Protein AF-0000000085746250 (afdb_homodimer)

pLDDT: mean 86.09, std 18.25, range [28.91, 98.56]

Secondary structure (DSSP, 8-state):
-----HHHHHHHHH-EE--SEEEEEHHHHHHHHHT----TT--EEEEE-GGG-BTTB-EEEEEETTT--EEEEESS-EETTTTEEHHHHHHHHHHHHHT--HHHHHHHHHHTT-SPPP-----------/-----HHHHHHHHH-EE--SEEEEEHHHHHHHHHT----TT--EEEEE-GGG-BTTB-EEEEEETTT--EEEEESS-EETTTTEEHHHHHHHHHHHHHT--HHHHHHHHHHTT-PPPP-----------

Foldseek 3Di:
DPPDPPVLVVVVVQWAADDFDAQADVVQVVVQVVPDDEDDVWDWGKTWNPVPDAFRKTKIWIAIPPPRDIGITIRFDQDPPPSDTPVLVVVLVVCVVVVHFQVVQQVVCVVRRGDHHHHHDPPCPDDDD/DPPDPPVLVVVVVQWAADDFDAQADVVQVVVQVVPDDEDDVWDWGKTWNPVPDAFRKTKIWIAIPPPRDIGITIRFDQDPPPSDTPVLVVVLVVCVVVVHFQVVQQVVCVVRRGDHHHHHDPPCPDDDD

Radius of gyration: 20.23 Å; Cα contacts (8 Å, |Δi|>4): 474; chains: 2; bounding box: 43×72×44 Å

Organism: Holothuria leucospilota (NCBI:txid206669)

Sequence (258 aa):
MSSAPIKKRKLYDRLEEVSGYRIMDMKKFSAALLEIHVCKDGYLQIMEDTDAQKGLCCKFYLVCSKCLTGVPFRSSSLVAHDRSYDVNHRMTTAAAKIGIGRQSLTDLCYMMNMPGAPPVTESNCSTQPMSSAPIKKRKLYDRLEEVSGYRIMDMKKFSAALLEIHVCKDGYLQIMEDTDAQKGLCCKFYLVCSKCLTGVPFRSSSLVAHDRSYDVNHRMTTAAAKIGIGRQSLTDLCYMMNMPGAPPVTESNCSTQP

Solvent-accessible surface area (backbone atoms only — not comparable to full-atom values): 14064 Å² total; per-residue (Å²): 128,85,68,69,54,69,68,55,51,57,52,58,69,58,42,36,82,55,64,43,29,45,57,32,29,35,50,50,50,42,57,46,40,57,65,60,59,66,54,91,97,36,38,40,40,59,32,26,35,70,88,64,47,53,41,50,32,40,33,37,30,42,25,11,70,68,81,62,51,62,40,73,45,44,28,42,53,72,36,84,88,69,81,38,39,43,60,36,52,31,48,41,53,31,30,59,73,66,69,50,52,49,67,46,41,37,48,38,23,53,56,50,43,30,65,52,50,44,89,47,82,72,75,76,81,69,81,76,130,129,84,66,68,54,70,68,56,53,57,52,59,68,57,43,35,81,55,65,46,30,44,57,31,28,35,51,50,51,41,55,44,42,58,63,59,58,64,54,91,96,37,38,41,41,60,30,26,36,71,87,64,47,54,41,51,32,40,32,36,30,42,25,11,71,68,80,60,51,62,39,72,46,45,29,40,54,73,36,85,88,69,80,40,40,44,59,37,51,31,49,43,52,30,30,58,73,64,69,49,53,50,67,47,41,37,49,39,23,53,58,50,44,30,64,53,49,42,89,47,82,73,74,76,81,67,80,76,128

InterPro domains:
  IPR049012 Mutator-like transposase domain [PF20700] (20-124)

Structure (mmCIF, N/CA/C/O backbone):
data_AF-0000000085746250-model_v1
#
loop_
_entity.id
_entity.type
_entity.pdbx_description
1 polymer 'Mutator-like transposase domain-containing protein'
#
loop_
_atom_site.group_PDB
_atom_site.id
_atom_site.type_symbol
_atom_site.label_atom_id
_atom_site.label_alt_id
_atom_site.label_comp_id
_atom_site.label_asym_id
_atom_site.label_entity_id
_atom_site.label_seq_id
_atom_site.pdbx_PDB_ins_code
_atom_site.Cartn_x
_atom_site.Cartn_y
_atom_site.Cartn_z
_atom_site.occupancy
_atom_site.B_iso_or_equiv
_atom_site.auth_seq_id
_atom_site.auth_comp_id
_atom_site.auth_asym_id
_atom_site.auth_atom_id
_atom_site.pdbx_PDB_model_num
ATOM 1 N N . MET A 1 1 ? -14.477 21.859 24.891 1 34.44 1 MET A N 1
ATOM 2 C CA . MET A 1 1 ? -14.398 20.406 24.75 1 34.44 1 MET A CA 1
ATOM 3 C C . MET A 1 1 ? -15.242 19.922 23.578 1 34.44 1 MET A C 1
ATOM 5 O O . MET A 1 1 ? -16.453 19.734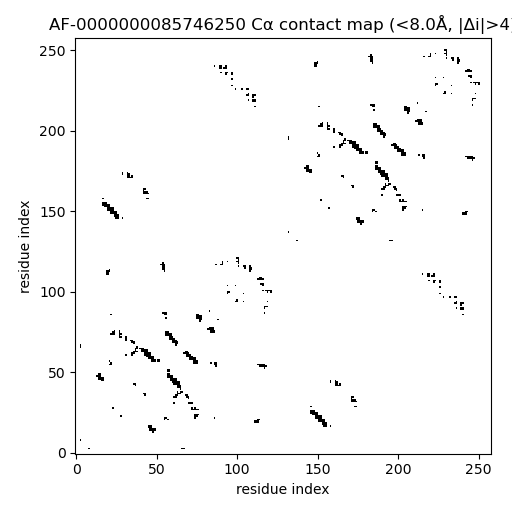 23.719 1 34.44 1 MET A O 1
ATOM 9 N N . SER A 1 2 ? -15.023 20.391 22.406 1 41.03 2 SER A N 1
ATOM 10 C CA . SER A 1 2 ? -15.859 20 21.281 1 41.03 2 SER A CA 1
ATOM 11 C C . SER A 1 2 ? -15.953 18.484 21.156 1 41.03 2 SER A C 1
ATOM 13 O O . SER A 1 2 ? -14.961 17.812 20.875 1 41.03 2 SER A O 1
ATOM 15 N N . SER A 1 3 ? -16.797 17.891 21.828 1 45.94 3 SER A N 1
ATOM 16 C CA . SER A 1 3 ? -17.156 16.469 21.812 1 45.94 3 SER A CA 1
ATOM 17 C C . SER A 1 3 ? -17.312 15.945 20.391 1 45.94 3 SER A C 1
ATOM 19 O O . SER A 1 3 ? -17.984 16.578 19.562 1 45.94 3 SER A O 1
ATOM 21 N N . ALA A 1 4 ? -16.281 15.312 19.859 1 53.88 4 ALA A N 1
ATOM 22 C CA . ALA A 1 4 ? -16.531 14.656 18.578 1 53.88 4 ALA A CA 1
ATOM 23 C C . ALA A 1 4 ? -17.938 14.07 18.516 1 53.88 4 ALA A C 1
ATOM 25 O O . ALA A 1 4 ? -18.453 13.602 19.531 1 53.88 4 ALA A O 1
ATOM 26 N N . PRO A 1 5 ? -18.75 14.539 17.562 1 56.53 5 PRO A N 1
ATOM 27 C CA . PRO A 1 5 ? -20.094 14 17.453 1 56.53 5 PRO A CA 1
ATOM 28 C C . PRO A 1 5 ? -20.141 12.492 17.703 1 56.53 5 PRO A C 1
ATOM 30 O O . PRO A 1 5 ? -19.172 11.781 17.422 1 56.53 5 PRO A O 1
ATOM 33 N N . ILE A 1 6 ? -21.062 12.07 18.516 1 51.94 6 ILE A N 1
ATOM 34 C CA . ILE A 1 6 ? -21.359 10.695 18.922 1 51.94 6 ILE A CA 1
ATOM 35 C C . ILE A 1 6 ? -21.094 9.742 17.75 1 51.94 6 ILE A C 1
ATOM 37 O O . ILE A 1 6 ? -20.516 8.664 17.953 1 51.94 6 ILE A O 1
ATOM 41 N N . LYS A 1 7 ? -21.453 10.242 16.641 1 56.53 7 LYS A N 1
ATOM 42 C CA . LYS A 1 7 ? -21.266 9.398 15.461 1 56.53 7 LYS A CA 1
ATOM 43 C C . LYS A 1 7 ? -19.781 9.188 15.156 1 56.53 7 LYS A C 1
ATOM 45 O O . LYS A 1 7 ? -19.375 8.094 14.766 1 56.53 7 LYS A O 1
ATOM 50 N N . LYS A 1 8 ? -19.016 10.141 15.305 1 61.66 8 LYS A N 1
ATOM 51 C CA . LYS A 1 8 ? -17.578 10.047 15.078 1 61.66 8 LYS A CA 1
ATOM 52 C C . LYS A 1 8 ? -16.922 9.102 16.094 1 61.66 8 LYS A C 1
ATOM 54 O O . LYS A 1 8 ? -16.047 8.32 15.734 1 61.66 8 LYS A O 1
ATOM 59 N N . ARG A 1 9 ? -17.438 9.117 17.281 1 61.59 9 ARG A N 1
ATOM 60 C CA . ARG A 1 9 ? -16.875 8.25 18.297 1 61.59 9 ARG A CA 1
ATOM 61 C C . ARG A 1 9 ? -17.141 6.785 17.984 1 61.59 9 ARG A C 1
ATOM 63 O O . ARG A 1 9 ? -16.266 5.938 18.141 1 61.59 9 ARG A O 1
ATOM 70 N N . LYS A 1 10 ? -18.328 6.57 17.516 1 71.94 10 LYS A N 1
ATOM 71 C CA . LYS A 1 10 ? -18.688 5.188 17.203 1 71.94 10 LYS A CA 1
ATOM 72 C C . LYS A 1 10 ? -17.828 4.637 16.062 1 71.94 10 LYS A C 1
ATOM 74 O O . LYS A 1 10 ? -17.406 3.479 16.109 1 71.94 10 LYS A O 1
ATOM 79 N N . LEU A 1 11 ? -17.5 5.484 15.086 1 75.12 11 LEU A N 1
ATOM 80 C CA . LEU A 1 11 ? -16.688 5.055 13.953 1 75.12 11 LEU A CA 1
ATOM 81 C C . LEU A 1 11 ? -15.266 4.742 14.398 1 75.12 11 LEU A C 1
ATOM 83 O O . LEU A 1 11 ? -14.719 3.693 14.047 1 75.12 11 LEU A O 1
ATOM 87 N N . TYR A 1 12 ? -14.805 5.594 15.242 1 80.44 12 TYR A N 1
ATOM 88 C CA . TYR A 1 12 ? -13.406 5.441 15.625 1 80.44 12 TYR A CA 1
ATOM 89 C C . TYR A 1 12 ? -13.219 4.246 16.547 1 80.44 12 TYR A C 1
ATOM 91 O O . TYR A 1 12 ? -12.125 3.684 16.641 1 80.44 12 TYR A O 1
ATOM 99 N N . ASP A 1 13 ? -14.383 3.855 17.109 1 83.75 13 ASP A N 1
ATOM 100 C CA . ASP A 1 13 ? -14.336 2.678 17.969 1 83.75 13 ASP A CA 1
ATOM 101 C C . ASP A 1 13 ? -14.156 1.402 17.141 1 83.75 13 ASP A C 1
ATOM 103 O O . ASP A 1 13 ? -13.68 0.39 17.656 1 83.75 13 ASP A O 1
ATOM 107 N N . ARG A 1 14 ? -14.477 1.552 15.922 1 88.31 14 ARG A N 1
ATOM 108 C CA . ARG A 1 14 ? -14.422 0.348 15.102 1 88.31 14 ARG A CA 1
ATOM 109 C C . ARG A 1 14 ? -13.133 0.301 14.289 1 88.31 14 ARG A C 1
ATOM 111 O O . ARG A 1 14 ? -12.82 -0.716 13.672 1 88.31 14 ARG A O 1
ATOM 118 N N . LEU A 1 15 ? -12.43 1.322 14.391 1 93.69 15 LEU A N 1
ATOM 119 C CA . LEU A 1 15 ? -11.195 1.384 13.617 1 93.69 15 LEU A CA 1
ATOM 120 C C . LEU A 1 15 ? -10.07 0.652 14.336 1 93.69 15 LEU A C 1
ATOM 122 O O . LEU A 1 15 ? -9.969 0.703 15.562 1 93.69 15 LEU A O 1
ATOM 126 N N . GLU A 1 16 ? -9.289 -0.034 13.547 1 94.44 16 GLU A N 1
ATOM 127 C CA . GLU A 1 16 ? -8.18 -0.811 14.094 1 94.44 16 GLU A CA 1
ATOM 128 C C . GLU A 1 16 ? -6.84 -0.286 13.586 1 94.44 16 GLU A C 1
ATOM 130 O O . GLU A 1 16 ? -6.762 0.27 12.484 1 94.44 16 GLU A O 1
ATOM 135 N N . GLU A 1 17 ? -5.852 -0.535 14.422 1 95.19 17 GLU A N 1
ATOM 136 C CA . GLU A 1 17 ? -4.488 -0.262 13.961 1 95.19 17 GLU A CA 1
ATOM 137 C C . GLU A 1 17 ? -4.113 -1.149 12.781 1 95.19 17 GLU A C 1
ATOM 139 O O . GLU A 1 17 ? -4.488 -2.322 12.734 1 95.19 17 GLU A O 1
ATOM 144 N N . VAL A 1 18 ? -3.307 -0.591 11.969 1 96.88 18 VAL A N 1
ATOM 145 C CA . VAL A 1 18 ? -2.973 -1.312 10.742 1 96.88 18 VAL A CA 1
ATOM 146 C C . VAL A 1 18 ? -1.735 -2.176 10.977 1 96.88 18 VAL A C 1
ATOM 148 O O . VAL A 1 18 ? -0.839 -1.8 11.734 1 96.88 18 VAL A O 1
ATOM 151 N N . SER A 1 19 ? -1.688 -3.307 10.375 1 96.38 19 SER A N 1
ATOM 152 C CA . SER A 1 19 ? -0.551 -4.219 10.336 1 96.38 19 SER A CA 1
ATOM 153 C C . SER A 1 19 ? -0.613 -5.121 9.102 1 96.38 19 SER A C 1
ATOM 155 O O . SER A 1 19 ? -1.663 -5.242 8.469 1 96.38 19 SER A O 1
ATOM 157 N N . GLY A 1 20 ? 0.555 -5.688 8.758 1 97.62 20 GLY A N 1
ATOM 158 C CA . GLY A 1 20 ? 0.602 -6.543 7.582 1 97.62 20 GLY A CA 1
ATOM 159 C C . GLY A 1 20 ? 0.703 -5.77 6.281 1 97.62 20 GLY A C 1
ATOM 160 O O . GLY A 1 20 ? 0.932 -4.559 6.293 1 97.62 20 GLY A O 1
ATOM 161 N N . TYR A 1 21 ? 0.636 -6.512 5.211 1 98.5 21 TYR A N 1
ATOM 162 C CA . TYR A 1 21 ? 0.752 -5.898 3.893 1 98.5 21 TYR A CA 1
ATOM 163 C C . TYR A 1 21 ? -0.623 -5.641 3.287 1 98.5 21 TYR A C 1
ATOM 165 O O . TYR A 1 21 ? -1.594 -6.324 3.625 1 98.5 21 TYR A O 1
ATOM 173 N N . ARG A 1 22 ? -0.758 -4.664 2.465 1 98.19 22 ARG A N 1
ATOM 174 C CA . ARG A 1 22 ? -1.921 -4.352 1.642 1 98.19 22 ARG A CA 1
ATOM 175 C C . ARG A 1 22 ? -1.508 -4.031 0.208 1 98.19 22 ARG A C 1
ATOM 177 O O . ARG A 1 22 ? -0.383 -3.588 -0.035 1 98.19 22 ARG A O 1
ATOM 184 N N . ILE A 1 23 ? -2.342 -4.297 -0.688 1 98.25 23 ILE A N 1
ATOM 185 C CA . ILE A 1 23 ? -2.201 -3.797 -2.051 1 98.25 23 ILE A CA 1
ATOM 186 C C . ILE A 1 23 ? -2.91 -2.451 -2.182 1 98.25 23 ILE A C 1
ATOM 188 O O . ILE A 1 23 ? -4.113 -2.35 -1.939 1 98.25 23 ILE A O 1
ATOM 192 N N . MET A 1 24 ? -2.186 -1.491 -2.576 1 98.31 24 MET A N 1
ATOM 193 C CA . MET A 1 24 ? -2.66 -0.112 -2.51 1 98.31 24 MET A CA 1
ATOM 194 C C . MET A 1 24 ? -2.604 0.551 -3.881 1 98.31 24 MET A C 1
ATOM 196 O O . MET A 1 24 ? -1.562 0.536 -4.539 1 98.31 24 MET A O 1
ATOM 200 N N . ASP A 1 25 ? -3.762 1.06 -4.316 1 98.56 25 ASP A N 1
ATOM 201 C CA . ASP A 1 25 ? -3.736 1.981 -5.449 1 98.56 25 ASP A CA 1
ATOM 202 C C . ASP A 1 25 ? -3.096 3.312 -5.059 1 98.56 25 ASP A C 1
ATOM 204 O O . ASP A 1 25 ? -3.682 4.09 -4.305 1 98.56 25 ASP A O 1
ATOM 208 N N . MET A 1 26 ? -1.994 3.633 -5.664 1 98.38 26 MET A N 1
ATOM 209 C CA . MET A 1 26 ? -1.196 4.77 -5.215 1 98.38 26 MET A CA 1
ATOM 210 C C . MET A 1 26 ? -1.868 6.086 -5.586 1 98.38 26 MET A C 1
ATOM 212 O O . MET A 1 26 ? -1.686 7.098 -4.902 1 98.38 26 MET A O 1
ATOM 216 N N . LYS A 1 27 ? -2.65 6.059 -6.609 1 97.75 27 LYS A N 1
ATOM 217 C CA . LYS A 1 27 ? -3.395 7.27 -6.941 1 97.75 27 LYS A CA 1
ATOM 218 C C . LYS A 1 27 ? -4.449 7.578 -5.883 1 97.75 27 LYS A C 1
ATOM 220 O O . LYS A 1 27 ? -4.648 8.734 -5.516 1 97.75 27 LYS A O 1
ATOM 225 N N . LYS A 1 28 ? -5.121 6.582 -5.43 1 97.81 28 LYS A N 1
ATOM 226 C CA . LYS A 1 28 ? -6.109 6.762 -4.375 1 97.81 28 LYS A CA 1
ATOM 227 C C . LYS A 1 28 ? -5.453 7.25 -3.086 1 97.81 28 LYS A C 1
ATOM 229 O O . LYS A 1 28 ? -5.984 8.133 -2.408 1 97.81 28 LYS A O 1
ATOM 234 N N . PHE A 1 29 ? -4.344 6.613 -2.836 1 97.81 29 PHE A N 1
ATOM 235 C CA . PHE A 1 29 ? -3.611 6.996 -1.636 1 97.81 29 PHE A CA 1
ATOM 236 C C . PHE A 1 29 ? -3.148 8.445 -1.725 1 97.81 29 PHE A C 1
ATOM 238 O O . PHE A 1 29 ? -3.32 9.219 -0.777 1 97.81 29 PHE A O 1
ATOM 245 N N . SER A 1 30 ? -2.607 8.781 -2.818 1 98 30 SER A N 1
ATOM 246 C CA . SER A 1 30 ? -2.156 10.148 -3.059 1 98 30 SER A CA 1
ATOM 247 C C . SER A 1 30 ? -3.299 11.148 -2.898 1 98 30 SER A C 1
ATOM 249 O O . SER A 1 30 ? -3.135 12.195 -2.273 1 98 30 SER A O 1
ATOM 251 N N . ALA A 1 31 ? -4.422 10.867 -3.4 1 97.88 31 ALA A N 1
ATOM 252 C CA . ALA A 1 31 ? -5.586 11.75 -3.301 1 97.88 31 ALA A CA 1
ATOM 253 C C . ALA A 1 31 ? -6.008 11.938 -1.848 1 97.88 31 ALA A C 1
ATOM 255 O O . ALA A 1 31 ? -6.387 13.039 -1.444 1 97.88 31 ALA A O 1
ATOM 256 N N . ALA A 1 32 ? -5.949 10.906 -1.086 1 97.88 32 ALA A N 1
ATOM 257 C CA . ALA A 1 32 ? -6.309 10.992 0.327 1 97.88 32 ALA A CA 1
ATOM 258 C C . ALA A 1 32 ? -5.352 11.906 1.083 1 97.88 32 ALA A C 1
ATOM 260 O O . ALA A 1 32 ? -5.773 12.672 1.958 1 97.88 32 ALA A O 1
ATOM 261 N N . LEU A 1 33 ? -4.09 11.844 0.714 1 97.44 33 LEU A N 1
ATOM 262 C CA . LEU A 1 33 ? -3.074 12.641 1.397 1 97.44 33 LEU A CA 1
ATOM 263 C C . LEU A 1 33 ? -3.289 14.125 1.147 1 97.44 33 LEU A C 1
ATOM 265 O O . LEU A 1 33 ? -2.957 14.961 1.996 1 97.44 33 LEU A O 1
ATOM 269 N N . LEU A 1 34 ? -3.879 14.469 0.022 1 95.5 34 LEU A N 1
ATOM 270 C CA . LEU A 1 34 ? -4.129 15.867 -0.312 1 95.5 34 LEU A CA 1
ATOM 271 C C . LEU A 1 34 ? -5.176 16.469 0.62 1 95.5 34 LEU A C 1
ATOM 273 O O . LEU A 1 34 ? -5.254 17.688 0.765 1 95.5 34 LEU A O 1
ATOM 277 N N . GLU A 1 35 ? -5.93 15.656 1.232 1 95.31 35 GLU A N 1
ATOM 278 C CA . GLU A 1 35 ? -7.082 16.125 1.989 1 95.31 35 GLU A CA 1
ATOM 279 C C . GLU A 1 35 ? -6.84 16.016 3.492 1 95.31 35 GLU A C 1
ATOM 281 O O . GLU A 1 35 ? -7.719 16.344 4.293 1 95.31 35 GLU A O 1
ATOM 286 N N . ILE A 1 36 ? -5.664 15.656 3.881 1 95.06 36 ILE A N 1
ATOM 287 C CA . ILE A 1 36 ? -5.449 15.367 5.293 1 95.06 36 ILE A CA 1
ATOM 288 C C . ILE A 1 36 ? -5.488 16.672 6.094 1 95.06 36 ILE A C 1
ATOM 290 O O . ILE A 1 36 ? -5.273 17.75 5.543 1 95.06 36 ILE A O 1
ATOM 294 N N . HIS A 1 37 ? -5.801 16.469 7.406 1 91.25 37 HIS A N 1
ATOM 295 C CA . HIS A 1 37 ? -5.738 17.516 8.414 1 91.25 37 HIS A CA 1
ATOM 296 C C . HIS A 1 37 ? -4.898 17.078 9.617 1 91.25 37 HIS A C 1
ATOM 298 O O . HIS A 1 37 ? -5.09 15.977 10.141 1 91.25 37 HIS A O 1
ATOM 304 N N . VAL A 1 38 ? -3.969 17.969 9.93 1 91 38 VAL A N 1
ATOM 305 C CA . VAL A 1 38 ? -3.203 17.719 11.148 1 91 38 VAL A CA 1
ATOM 306 C C . VAL A 1 38 ? -3.146 18.984 12 1 91 38 VAL A C 1
ATOM 308 O O . VAL A 1 38 ? -2.678 20.031 11.539 1 91 38 VAL A O 1
ATOM 311 N N . CYS A 1 39 ? -3.662 18.922 13.195 1 91.12 39 CYS A N 1
ATOM 312 C CA . CYS A 1 39 ? -3.605 20.031 14.141 1 91.12 39 CYS A CA 1
ATOM 313 C C . CYS A 1 39 ? -2.172 20.297 14.586 1 91.12 39 CYS A C 1
ATOM 315 O O . CYS A 1 39 ? -1.311 19.422 14.477 1 91.12 39 CYS A O 1
ATOM 317 N N . LYS A 1 40 ? -2.129 21.531 15.102 1 88.19 40 LYS A N 1
ATOM 318 C CA . LYS A 1 40 ? -0.867 21.844 15.758 1 88.19 40 LYS A CA 1
ATOM 319 C C . LYS A 1 40 ? -0.575 20.859 16.891 1 88.19 40 LYS A C 1
ATOM 321 O O . LYS A 1 40 ? -1.455 20.547 17.688 1 88.19 40 LYS A O 1
ATOM 326 N N . ASP A 1 41 ? 0.603 20.234 16.953 1 89.06 41 ASP A N 1
ATOM 327 C CA . ASP A 1 41 ? 1.059 19.297 17.969 1 89.06 41 ASP A CA 1
ATOM 328 C C . ASP A 1 41 ? 0.39 17.938 17.797 1 89.06 41 ASP A C 1
ATOM 330 O O . ASP A 1 41 ? 0.391 17.109 18.703 1 89.06 41 ASP A O 1
ATOM 334 N N . GLY A 1 42 ? -0.334 17.844 16.734 1 93.19 42 GLY A N 1
ATOM 335 C CA . GLY A 1 42 ? -0.899 16.547 16.422 1 93.19 42 GLY A CA 1
ATOM 336 C C . GLY A 1 42 ? -0.054 15.75 15.438 1 93.19 42 GLY A C 1
ATOM 337 O O . GLY A 1 42 ? 0.995 16.219 14.992 1 93.19 42 GLY A O 1
ATOM 338 N N . TYR A 1 43 ? -0.507 14.5 15.227 1 94.5 43 TYR A N 1
ATOM 339 C CA . TYR A 1 43 ? 0.11 13.672 14.195 1 94.5 43 TYR A CA 1
ATOM 340 C C . TYR A 1 43 ? -0.943 12.875 13.43 1 94.5 43 TYR A C 1
ATOM 342 O O . TYR A 1 43 ? -2.105 12.828 13.836 1 94.5 43 TYR A O 1
ATOM 350 N N . LEU A 1 44 ? -0.526 12.414 12.359 1 96.25 44 LEU A N 1
ATOM 351 C CA . LEU A 1 44 ? -1.42 11.68 11.469 1 96.25 44 LEU A CA 1
ATOM 352 C C . LEU A 1 44 ? -1.318 10.18 11.727 1 96.25 44 LEU A C 1
ATOM 354 O O . LEU A 1 44 ? -0.216 9.633 11.836 1 96.25 44 LEU A O 1
ATOM 358 N N . GLN A 1 45 ? -2.449 9.57 11.828 1 96.19 45 GLN A N 1
ATOM 359 C CA . GLN A 1 45 ? -2.527 8.125 11.961 1 96.19 45 GLN A CA 1
ATOM 360 C C . GLN A 1 45 ? -3.363 7.508 10.844 1 96.19 45 GLN A C 1
ATOM 362 O O . GLN A 1 45 ? -4.359 8.094 10.414 1 96.19 45 GLN A O 1
ATOM 367 N N . ILE A 1 46 ? -2.92 6.352 10.398 1 98 46 ILE A N 1
ATOM 368 C CA . ILE A 1 46 ? -3.742 5.57 9.477 1 98 46 ILE A CA 1
ATOM 369 C C . ILE A 1 46 ? -4.391 4.41 10.227 1 98 46 ILE A C 1
ATOM 371 O O . ILE A 1 46 ? -3.717 3.676 10.953 1 98 46 ILE A O 1
ATOM 375 N N . MET A 1 47 ? -5.676 4.316 10.133 1 97.69 47 MET A N 1
ATOM 376 C CA . MET A 1 47 ? -6.473 3.256 10.742 1 97.69 47 MET A CA 1
ATOM 377 C C . MET A 1 47 ? -7.293 2.523 9.68 1 97.69 47 MET A C 1
ATOM 379 O O . MET A 1 47 ? -7.555 3.066 8.609 1 97.69 47 MET A O 1
ATOM 383 N N . GLU A 1 48 ? -7.66 1.306 10.023 1 97.56 48 GLU A N 1
ATOM 384 C CA . GLU A 1 48 ? -8.383 0.483 9.062 1 97.56 48 GLU A CA 1
ATOM 385 C C . GLU A 1 48 ? -9.758 0.085 9.594 1 97.56 48 GLU A C 1
ATOM 387 O O . GLU A 1 48 ? -9.891 -0.273 10.766 1 97.56 48 GLU A O 1
ATOM 392 N N . ASP A 1 49 ? -10.75 0.22 8.766 1 96.62 49 ASP A N 1
ATOM 393 C CA . ASP A 1 49 ? -12.07 -0.352 9.031 1 96.62 49 ASP A CA 1
ATOM 394 C C . ASP A 1 49 ? -12.156 -1.783 8.508 1 96.62 49 ASP A C 1
ATOM 396 O O . ASP A 1 49 ? -12.594 -2.008 7.375 1 96.62 49 ASP A O 1
ATOM 400 N N . THR A 1 50 ? -11.828 -2.74 9.328 1 94.06 50 THR A N 1
ATOM 401 C CA . THR A 1 50 ? -11.703 -4.129 8.898 1 94.06 50 THR A CA 1
ATOM 402 C C . THR A 1 50 ? -13.07 -4.711 8.547 1 94.06 50 THR A C 1
ATOM 404 O O . THR A 1 50 ? -13.164 -5.645 7.746 1 94.06 50 THR A O 1
ATOM 407 N N . ASP A 1 51 ? -14.141 -4.121 9.117 1 93 51 ASP A N 1
ATOM 408 C CA . ASP A 1 51 ? -15.484 -4.582 8.805 1 93 51 ASP A CA 1
ATOM 409 C C . ASP A 1 51 ? -15.875 -4.223 7.375 1 93 51 ASP A C 1
ATOM 411 O O . ASP A 1 51 ? -16.766 -4.848 6.797 1 93 51 ASP A O 1
ATOM 415 N N . ALA A 1 52 ? -15.242 -3.275 6.852 1 93.81 52 ALA A N 1
ATOM 416 C CA . ALA A 1 52 ? -15.594 -2.783 5.523 1 93.81 52 ALA A CA 1
ATOM 417 C C . ALA A 1 52 ? -14.719 -3.422 4.449 1 93.81 52 ALA A C 1
ATOM 419 O O . ALA A 1 52 ? -14.781 -3.041 3.279 1 93.81 52 ALA A O 1
ATOM 420 N N . GLN A 1 53 ? -13.922 -4.367 4.82 1 93.38 53 GLN A N 1
ATOM 421 C CA . GLN A 1 53 ? -13.023 -5.039 3.885 1 93.38 53 GLN A CA 1
ATOM 422 C C . GLN A 1 53 ? -13.812 -5.805 2.824 1 93.38 53 GLN A C 1
ATOM 424 O O . GLN A 1 53 ? -14.789 -6.484 3.137 1 93.38 53 GLN A O 1
ATOM 429 N N . LYS A 1 54 ? -13.461 -5.711 1.576 1 94.12 54 LYS A N 1
ATOM 430 C CA . LYS A 1 54 ? -13.984 -6.465 0.442 1 94.12 54 LYS A CA 1
ATOM 431 C C . LYS A 1 54 ? -12.859 -7.098 -0.367 1 94.12 54 LYS A C 1
ATOM 433 O O . LYS A 1 54 ? -12.297 -6.469 -1.267 1 94.12 54 LYS A O 1
ATOM 438 N N . GLY A 1 55 ? -12.586 -8.461 -0.108 1 94.38 55 GLY A N 1
ATOM 439 C CA . GLY A 1 55 ? -11.422 -9.07 -0.724 1 94.38 55 GLY A CA 1
ATOM 440 C C . GLY A 1 55 ? -10.125 -8.359 -0.389 1 94.38 55 GLY A C 1
ATOM 441 O O . GLY A 1 55 ? -9.82 -8.133 0.784 1 94.38 55 GLY A O 1
ATOM 442 N N . LEU A 1 56 ? -9.469 -7.984 -1.45 1 96.81 56 LEU A N 1
ATOM 443 C CA . LEU A 1 56 ? -8.195 -7.309 -1.267 1 96.81 56 LEU A CA 1
ATOM 444 C C . LEU A 1 56 ? -8.398 -5.812 -1.049 1 96.81 56 LEU A C 1
ATOM 446 O O . LEU A 1 56 ? -7.461 -5.105 -0.659 1 96.81 56 LEU A O 1
ATOM 450 N N . CYS A 1 57 ? -9.617 -5.32 -1.275 1 97.25 57 CYS A N 1
ATOM 451 C CA . CYS A 1 57 ? -9.891 -3.898 -1.097 1 97.25 57 CYS A CA 1
ATOM 452 C C . CYS A 1 57 ? -10.133 -3.57 0.372 1 97.25 57 CYS A C 1
ATOM 454 O O . CYS A 1 57 ? -11.023 -4.148 1.004 1 97.25 57 CYS A O 1
ATOM 456 N N . CYS A 1 58 ? -9.375 -2.643 0.865 1 97.38 58 CYS A N 1
ATOM 457 C CA . CYS A 1 58 ? -9.461 -2.232 2.262 1 97.38 58 CYS A CA 1
ATOM 458 C C . CYS A 1 58 ? -9.969 -0.801 2.381 1 97.38 58 CYS A C 1
ATOM 460 O O . CYS A 1 58 ? -9.781 0.004 1.465 1 97.38 58 CYS A O 1
ATOM 462 N N . LYS A 1 59 ? -10.578 -0.502 3.463 1 97.31 59 LYS A N 1
ATOM 463 C CA . LYS A 1 59 ? -11.016 0.853 3.785 1 97.31 59 LYS A CA 1
ATOM 464 C C . LYS A 1 59 ? -10.195 1.44 4.93 1 97.31 59 LYS A C 1
ATOM 466 O O . LYS A 1 59 ? -10.102 0.842 6.004 1 97.31 59 LYS A O 1
ATOM 471 N N . PHE A 1 60 ? -9.625 2.592 4.699 1 98 60 PHE A N 1
ATOM 472 C CA . PHE A 1 60 ? -8.742 3.238 5.664 1 98 60 PHE A CA 1
ATOM 473 C C . PHE A 1 60 ? -9.273 4.613 6.051 1 98 60 PHE A C 1
ATOM 475 O O . PHE A 1 60 ? -10.125 5.168 5.359 1 98 60 PHE A O 1
ATOM 482 N N . TYR A 1 61 ? -8.75 5.086 7.156 1 97.62 61 TYR A N 1
ATOM 483 C CA . TYR A 1 61 ? -8.93 6.461 7.609 1 97.62 61 TYR A CA 1
ATOM 484 C C . TYR A 1 61 ? -7.594 7.086 7.996 1 97.62 61 TYR A C 1
ATOM 486 O O . TYR A 1 61 ? -6.832 6.504 8.773 1 97.62 61 TYR A O 1
ATOM 494 N N . LEU A 1 62 ? -7.32 8.164 7.414 1 97.56 62 LEU A N 1
ATOM 495 C CA . LEU A 1 62 ? -6.25 9.023 7.906 1 97.56 62 LEU A CA 1
ATOM 496 C C . LEU A 1 62 ? -6.777 10.016 8.938 1 97.56 62 LEU A C 1
ATOM 498 O O . LEU A 1 62 ? -7.555 10.914 8.609 1 97.56 62 LEU A O 1
ATOM 502 N N . VAL A 1 63 ? -6.258 9.875 10.148 1 96.06 63 VAL A N 1
ATOM 503 C CA . VAL A 1 63 ? -6.91 10.562 11.258 1 96.06 63 VAL A CA 1
ATOM 504 C C . VAL A 1 63 ? -5.898 11.438 12 1 96.06 63 VAL A C 1
ATOM 506 O O . VAL A 1 63 ? -4.785 10.992 12.297 1 96.06 63 VAL A O 1
ATOM 509 N N . CYS A 1 64 ? -6.305 12.656 12.297 1 94.19 64 CYS A N 1
ATOM 510 C CA . CYS A 1 64 ? -5.52 13.5 13.195 1 94.19 64 CYS A CA 1
ATOM 511 C C . CYS A 1 64 ? -5.617 13.008 14.633 1 94.19 64 CYS A C 1
ATOM 513 O O . CYS A 1 64 ? -6.715 12.773 15.141 1 94.19 64 CYS A O 1
ATOM 515 N N . SER A 1 65 ? -4.523 12.953 15.312 1 92.88 65 SER A N 1
ATOM 516 C CA . SER A 1 65 ? -4.473 12.398 16.656 1 92.88 65 SER A CA 1
ATOM 517 C C . SER A 1 65 ? -5.098 13.352 17.672 1 92.88 65 SER A C 1
ATOM 519 O O . SER A 1 65 ? -5.496 12.93 18.766 1 92.88 65 SER A O 1
ATOM 521 N N . LYS A 1 66 ? -5.234 14.664 17.344 1 93 66 LYS A N 1
ATOM 522 C CA . LYS A 1 66 ? -5.699 15.68 18.281 1 93 66 LYS A CA 1
ATOM 523 C C . LYS A 1 66 ? -7.207 15.898 18.156 1 93 66 LYS A C 1
ATOM 525 O O . LYS A 1 66 ? -7.938 15.82 19.141 1 93 66 LYS A O 1
ATOM 530 N N . CYS A 1 67 ? -7.73 16.156 17 1 92.81 67 CYS A N 1
ATOM 531 C CA . CYS A 1 67 ? -9.125 16.547 16.828 1 92.81 67 CYS A CA 1
ATOM 532 C C . CYS A 1 67 ? -9.953 15.391 16.297 1 92.81 67 CYS A C 1
ATOM 534 O O . CYS A 1 67 ? -11.18 15.5 16.172 1 92.81 67 CYS A O 1
ATOM 536 N N . LEU A 1 68 ? -9.336 14.312 15.75 1 91.75 68 LEU A N 1
ATOM 537 C CA . LEU A 1 68 ? -9.977 13.078 15.305 1 91.75 68 LEU A CA 1
ATOM 538 C C . LEU A 1 68 ? -10.664 13.281 13.961 1 91.75 68 LEU A C 1
ATOM 540 O O . LEU A 1 68 ? -11.398 12.398 13.5 1 91.75 68 LEU A O 1
ATOM 544 N N . THR A 1 69 ? -10.344 14.461 13.359 1 92.5 69 THR A N 1
ATOM 545 C CA . THR A 1 69 ? -10.781 14.609 11.977 1 92.5 69 THR A CA 1
ATOM 546 C C . THR A 1 69 ? -10.078 13.602 11.078 1 92.5 69 THR A C 1
ATOM 548 O O . THR A 1 69 ? -8.859 13.422 11.164 1 92.5 69 THR A O 1
ATOM 551 N N . GLY A 1 70 ? -10.891 12.906 10.273 1 9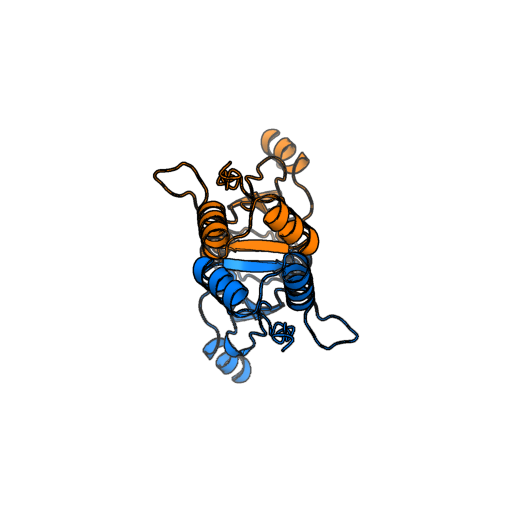4.12 70 GLY A N 1
ATOM 552 C CA . GLY A 1 70 ? -10.328 11.859 9.445 1 94.12 70 GLY A CA 1
ATOM 553 C C . GLY A 1 70 ? -10.758 11.938 7.996 1 94.12 70 GLY A C 1
ATOM 554 O O . GLY A 1 70 ? -11.812 12.5 7.688 1 94.12 70 GLY A O 1
ATOM 555 N N . VAL A 1 71 ? -9.922 11.469 7.129 1 96.62 71 VAL A N 1
ATOM 556 C CA . VAL A 1 71 ? -10.18 11.32 5.703 1 96.62 71 VAL A CA 1
ATOM 557 C C . VAL A 1 71 ? -10.289 9.836 5.352 1 96.62 71 VAL A C 1
ATOM 559 O O . VAL A 1 71 ? -9.32 9.086 5.488 1 96.62 71 VAL A O 1
ATOM 562 N N . PRO A 1 72 ? -11.477 9.461 4.969 1 97.06 72 PRO A N 1
ATOM 563 C CA . PRO A 1 72 ? -11.609 8.062 4.531 1 97.06 72 PRO A CA 1
ATOM 564 C C . PRO A 1 72 ? -11.109 7.844 3.109 1 97.06 72 PRO A C 1
ATOM 566 O O . PRO A 1 72 ? -11.219 8.734 2.264 1 97.06 72 PRO A O 1
ATOM 569 N N . PHE A 1 73 ? -10.578 6.66 2.855 1 97.75 73 PHE A N 1
ATOM 570 C CA . PHE A 1 73 ? -10.289 6.254 1.484 1 97.75 73 PHE A CA 1
ATOM 571 C C . PHE A 1 73 ? -10.195 4.738 1.375 1 97.75 73 PHE A C 1
ATOM 573 O O . PHE A 1 73 ? -10.023 4.047 2.381 1 97.75 73 PHE A O 1
ATOM 580 N N . ARG A 1 74 ? -10.43 4.246 0.174 1 97.62 74 ARG A N 1
ATOM 581 C CA . ARG A 1 74 ? -10.281 2.824 -0.125 1 97.62 74 ARG A CA 1
ATOM 582 C C . ARG A 1 74 ? -8.984 2.561 -0.889 1 97.62 74 ARG A C 1
ATOM 584 O O . ARG A 1 74 ? -8.547 3.393 -1.686 1 97.62 74 ARG A O 1
ATOM 591 N N . SER A 1 75 ? -8.438 1.342 -0.68 1 98.06 75 SER A N 1
ATOM 592 C CA . SER A 1 75 ? -7.168 0.985 -1.307 1 98.06 75 SER A CA 1
ATOM 593 C C . SER A 1 75 ? -7.336 0.76 -2.805 1 98.06 75 SER A C 1
ATOM 595 O O . SER A 1 75 ? -6.352 0.583 -3.525 1 98.06 75 SER A O 1
ATOM 597 N N . SER A 1 76 ? -8.539 0.733 -3.285 1 97.5 76 SER A N 1
ATOM 598 C CA . SER A 1 76 ? -8.812 0.492 -4.699 1 97.5 76 SER A CA 1
ATOM 599 C C . SER A 1 76 ? -10.117 1.151 -5.133 1 97.5 76 SER A C 1
ATOM 601 O O . SER A 1 76 ? -11 1.399 -4.305 1 97.5 76 SER A O 1
ATOM 603 N N . SER A 1 77 ? -10.211 1.426 -6.418 1 95.38 77 SER A N 1
ATOM 604 C CA . SER A 1 77 ? -11.398 2.078 -6.957 1 95.38 77 SER A CA 1
ATOM 605 C C . SER A 1 77 ? -12.477 1.059 -7.309 1 95.38 77 SER A C 1
ATOM 607 O O . SER A 1 77 ? -12.172 -0.086 -7.648 1 95.38 77 SER A O 1
ATOM 609 N N . LEU A 1 78 ? -13.664 1.574 -7.215 1 92.31 78 LEU A N 1
ATOM 610 C CA . LEU A 1 78 ? -14.805 0.796 -7.676 1 92.31 78 LEU A CA 1
ATOM 611 C C . LEU A 1 78 ? -14.883 0.795 -9.195 1 92.31 78 LEU A C 1
ATOM 613 O O . LEU A 1 78 ? -14.688 1.832 -9.836 1 92.31 78 LEU A O 1
ATOM 617 N N . VAL A 1 79 ? -15.047 -0.405 -9.727 1 86.12 79 VAL A N 1
ATOM 618 C CA . VAL A 1 79 ? -15.234 -0.511 -11.172 1 86.12 79 VAL A CA 1
ATOM 619 C C . VAL A 1 79 ? -16.719 -0.342 -11.516 1 86.12 79 VAL A C 1
ATOM 621 O O . VAL A 1 79 ? -17.578 -0.946 -10.875 1 86.12 79 VAL A O 1
ATOM 624 N N . ALA A 1 80 ? -17.078 0.64 -12.195 1 75 80 ALA A N 1
ATOM 625 C CA . ALA A 1 80 ? -18.406 1.168 -12.484 1 75 80 ALA A CA 1
ATOM 626 C C . ALA A 1 80 ? -19.406 0.038 -12.75 1 75 80 ALA A C 1
ATOM 628 O O . ALA A 1 80 ? -20.516 0.039 -12.203 1 75 80 ALA A O 1
ATOM 629 N N . HIS A 1 81 ? -19.188 -0.836 -13.547 1 68 81 HIS A N 1
ATOM 630 C CA . HIS A 1 81 ? -20.234 -1.73 -14.031 1 68 81 HIS A CA 1
ATOM 631 C C . HIS A 1 81 ? -20.484 -2.877 -13.055 1 68 81 HIS A C 1
ATOM 633 O O . HIS A 1 81 ? -21.594 -3.41 -12.977 1 68 81 HIS A O 1
ATOM 639 N N . ASP A 1 82 ? -19.562 -3.357 -12.289 1 63.53 82 ASP A N 1
ATOM 640 C CA . ASP A 1 82 ? -19.656 -4.633 -11.586 1 63.53 82 ASP A CA 1
ATOM 641 C C . ASP A 1 82 ? -19.625 -4.434 -10.078 1 63.53 82 ASP A C 1
ATOM 643 O O . ASP A 1 82 ? -19.766 -5.395 -9.312 1 63.53 82 ASP A O 1
ATOM 647 N N . ARG A 1 83 ? -19.812 -3.256 -9.672 1 73.06 83 ARG A N 1
ATOM 648 C CA . ARG A 1 83 ? -19.797 -2.988 -8.234 1 73.06 83 ARG A CA 1
ATOM 649 C C . ARG A 1 83 ? -18.625 -3.693 -7.566 1 73.06 83 ARG A C 1
ATOM 651 O O . ARG A 1 83 ? -18.734 -4.148 -6.426 1 73.06 83 ARG A O 1
ATOM 658 N N . SER A 1 84 ? -17.594 -4.191 -8.281 1 87.5 84 SER A N 1
ATOM 659 C CA . SER A 1 84 ? -16.391 -4.781 -7.715 1 87.5 84 SER A CA 1
ATOM 660 C C . SER A 1 84 ? -15.219 -3.801 -7.754 1 87.5 84 SER A C 1
ATOM 662 O O . SER A 1 84 ? -15.258 -2.814 -8.492 1 87.5 84 SER A O 1
ATOM 664 N N . TYR A 1 85 ? -14.367 -4.059 -6.902 1 95.5 85 TYR A N 1
ATOM 665 C CA . TYR A 1 85 ? -13.211 -3.178 -6.832 1 95.5 85 TYR A CA 1
ATOM 666 C C . TYR A 1 85 ? -12.133 -3.607 -7.824 1 95.5 85 TYR A C 1
ATOM 668 O O . TYR A 1 85 ? -11.914 -4.805 -8.023 1 95.5 85 TYR A O 1
ATOM 676 N N . ASP A 1 86 ? -11.484 -2.654 -8.406 1 96.5 86 ASP A N 1
ATOM 677 C CA . ASP A 1 86 ? -10.492 -2.871 -9.453 1 96.5 86 ASP A CA 1
ATOM 678 C C . ASP A 1 86 ? -9.43 -3.875 -9.008 1 96.5 86 ASP A C 1
ATOM 680 O O . ASP A 1 86 ? -9.047 -4.766 -9.766 1 96.5 86 ASP A O 1
ATOM 684 N N . VAL A 1 87 ? -8.945 -3.791 -7.793 1 96.88 87 VAL A N 1
ATOM 685 C CA . VAL A 1 87 ? -7.902 -4.672 -7.281 1 96.88 87 VAL A CA 1
ATOM 686 C C . VAL A 1 87 ? -8.383 -6.121 -7.32 1 96.88 87 VAL A C 1
ATOM 688 O O . VAL A 1 87 ? -7.617 -7.027 -7.652 1 96.88 87 VAL A O 1
ATOM 691 N N . ASN A 1 88 ? -9.594 -6.352 -6.949 1 95.56 88 ASN A N 1
ATOM 692 C CA . ASN A 1 88 ? -10.164 -7.695 -6.969 1 95.56 88 ASN A CA 1
ATOM 693 C C . ASN A 1 88 ? -10.305 -8.227 -8.391 1 95.56 88 ASN A C 1
ATOM 695 O O . ASN A 1 88 ? -10.023 -9.391 -8.656 1 95.56 88 ASN A O 1
ATOM 699 N N . HIS A 1 89 ? -10.75 -7.379 -9.242 1 94.62 89 HIS A N 1
ATOM 700 C CA . HIS A 1 89 ? -10.875 -7.758 -10.641 1 94.62 89 HIS A CA 1
ATOM 701 C C . HIS A 1 89 ? -9.523 -8.109 -11.242 1 94.62 89 HIS A C 1
ATOM 703 O O . HIS A 1 89 ? -9.383 -9.133 -11.914 1 94.62 89 HIS A O 1
ATOM 709 N N . ARG A 1 90 ? -8.594 -7.301 -11.039 1 95.69 90 ARG A N 1
ATOM 710 C CA . ARG A 1 90 ? -7.25 -7.535 -11.562 1 95.69 90 ARG A CA 1
ATOM 711 C C . ARG A 1 90 ? -6.68 -8.844 -11.031 1 95.69 90 ARG A C 1
ATOM 713 O O . ARG A 1 90 ? -6.141 -9.648 -11.797 1 95.69 90 ARG A O 1
ATOM 720 N N . MET A 1 91 ? -6.859 -9.055 -9.727 1 96.12 91 MET A N 1
ATOM 721 C CA . MET A 1 91 ? -6.309 -10.266 -9.125 1 96.12 91 MET A CA 1
ATOM 722 C C . MET A 1 91 ? -6.992 -11.508 -9.688 1 96.12 91 MET A C 1
ATOM 724 O O . MET A 1 91 ? -6.328 -12.508 -9.969 1 96.12 91 MET A O 1
ATOM 728 N N . THR A 1 92 ? -8.281 -11.445 -9.766 1 94 92 THR A N 1
ATOM 729 C CA . THR A 1 92 ? -9.023 -12.578 -10.312 1 94 92 THR A CA 1
ATOM 730 C C . THR A 1 92 ? -8.586 -12.875 -11.742 1 94 92 THR A C 1
ATOM 732 O O . THR A 1 92 ? -8.383 -14.031 -12.109 1 94 92 THR A O 1
ATOM 735 N N . THR A 1 93 ? -8.453 -11.844 -12.547 1 95.12 93 THR A N 1
ATOM 736 C CA . THR A 1 93 ? -8.008 -12 -13.93 1 95.12 93 THR A CA 1
ATOM 737 C C . THR A 1 93 ? -6.59 -12.555 -13.984 1 95.12 93 THR A C 1
ATOM 739 O O . THR A 1 93 ? -6.297 -13.453 -14.766 1 95.12 93 THR A O 1
ATOM 742 N N . ALA A 1 94 ? -5.738 -12.023 -13.164 1 96 94 ALA A N 1
ATOM 743 C CA . ALA A 1 94 ? -4.355 -12.5 -13.102 1 96 94 ALA A CA 1
ATOM 744 C C . ALA A 1 94 ? -4.297 -13.969 -12.695 1 96 94 ALA A C 1
ATOM 746 O O . ALA A 1 94 ? -3.561 -14.75 -13.297 1 96 94 ALA A O 1
ATOM 747 N N . ALA A 1 95 ? -5.043 -14.297 -11.656 1 95.81 95 ALA A N 1
ATOM 748 C CA . ALA A 1 95 ? -5.082 -15.68 -11.172 1 95.81 95 ALA A CA 1
ATOM 749 C C . ALA A 1 95 ? -5.504 -16.641 -12.281 1 95.81 95 ALA A C 1
ATOM 751 O O . ALA A 1 95 ? -4.906 -17.703 -12.453 1 95.81 95 ALA A O 1
ATOM 752 N N . ALA A 1 96 ? -6.531 -16.25 -12.977 1 95.88 96 ALA A N 1
ATOM 753 C CA . ALA A 1 96 ? -7.004 -17.062 -14.086 1 95.88 96 ALA A CA 1
ATOM 754 C C . ALA A 1 96 ? -5.918 -17.234 -15.148 1 95.88 96 ALA A C 1
ATOM 756 O O . ALA A 1 96 ? -5.691 -18.344 -15.641 1 95.88 96 ALA A O 1
ATOM 757 N N . LYS A 1 97 ? -5.266 -16.188 -15.461 1 95.88 97 LYS A N 1
ATOM 758 C CA . LYS A 1 97 ? -4.234 -16.203 -16.5 1 95.88 97 LYS A CA 1
ATOM 759 C C . LYS A 1 97 ? -3.082 -17.125 -16.109 1 95.88 97 LYS A C 1
ATOM 761 O O . LYS A 1 97 ? -2.559 -17.859 -16.953 1 95.88 97 LYS A O 1
ATOM 766 N N . ILE A 1 98 ? -2.678 -17.062 -14.867 1 95.12 98 ILE A N 1
ATOM 767 C CA . ILE A 1 98 ? -1.495 -17.828 -14.477 1 95.12 98 ILE A CA 1
ATOM 768 C C . ILE A 1 98 ? -1.912 -19.203 -13.953 1 95.12 98 ILE A C 1
ATOM 770 O O . ILE A 1 98 ? -1.067 -20 -13.531 1 95.12 98 ILE A O 1
ATOM 774 N N . GLY A 1 99 ? -3.174 -19.516 -13.836 1 94.56 99 GLY A N 1
ATOM 775 C CA . GLY A 1 99 ? -3.693 -20.844 -13.578 1 94.56 99 GLY A CA 1
ATOM 776 C C . GLY A 1 99 ? -3.732 -21.188 -12.102 1 94.56 99 GLY A C 1
ATOM 777 O O . GLY A 1 99 ? -3.484 -22.344 -11.719 1 94.56 99 GLY A O 1
ATOM 778 N N . ILE A 1 100 ? -3.932 -20.203 -11.258 1 93.81 100 ILE A N 1
ATOM 779 C CA . ILE A 1 100 ? -4.066 -20.547 -9.852 1 93.81 100 ILE A CA 1
ATOM 780 C C . ILE A 1 100 ? -5.512 -20.359 -9.406 1 93.81 100 ILE A C 1
ATOM 782 O O . ILE A 1 100 ? -6.215 -19.484 -9.922 1 93.81 100 ILE A O 1
ATOM 786 N N . GLY A 1 101 ? -5.938 -21.172 -8.43 1 93.31 101 GLY A N 1
ATOM 787 C CA . GLY A 1 101 ? -7.305 -21.125 -7.934 1 93.31 101 GLY A CA 1
ATOM 788 C C . GLY A 1 101 ? -7.434 -20.406 -6.605 1 93.31 101 GLY A C 1
ATOM 789 O O . GLY A 1 101 ? -6.512 -19.719 -6.172 1 93.31 101 GLY A O 1
ATOM 790 N N . ARG A 1 102 ? -8.586 -20.547 -6 1 92.62 102 ARG A N 1
ATOM 791 C CA . ARG A 1 102 ? -8.953 -19.859 -4.773 1 92.62 102 ARG A CA 1
ATOM 792 C C . ARG A 1 102 ? -8.008 -20.219 -3.633 1 92.62 102 ARG A C 1
ATOM 794 O O . ARG A 1 102 ? -7.594 -19.359 -2.861 1 92.62 102 ARG A O 1
ATOM 801 N N . GLN A 1 103 ? -7.719 -21.516 -3.488 1 94.62 103 GLN A N 1
ATOM 802 C CA . GLN A 1 103 ? -6.855 -21.953 -2.395 1 94.62 103 GLN A CA 1
ATOM 803 C C . GLN A 1 103 ? -5.461 -21.344 -2.52 1 94.62 103 GLN A C 1
ATOM 805 O O . GLN A 1 103 ? -4.891 -20.875 -1.532 1 94.62 103 GLN A O 1
ATOM 810 N N . SER A 1 104 ? -4.914 -21.422 -3.734 1 95.5 104 SER A N 1
ATOM 811 C CA . SER A 1 104 ? -3.6 -20.844 -3.971 1 95.5 104 SER A CA 1
ATOM 812 C C . SER A 1 104 ? -3.596 -19.344 -3.656 1 95.5 104 SER A C 1
ATOM 814 O O . SER A 1 104 ? -2.639 -18.844 -3.072 1 95.5 104 SER A O 1
ATOM 816 N N . LEU A 1 105 ? -4.66 -18.672 -4.059 1 95.06 105 LEU A N 1
ATOM 817 C CA . LEU A 1 105 ? -4.762 -17.25 -3.773 1 95.06 105 LEU A CA 1
ATOM 818 C C . LEU A 1 105 ? -4.844 -17 -2.27 1 95.06 105 LEU A C 1
ATOM 820 O O . LEU A 1 105 ? -4.227 -16.062 -1.759 1 95.06 105 LEU A O 1
ATOM 824 N N . THR A 1 106 ? -5.605 -17.797 -1.649 1 95 106 THR A N 1
ATOM 825 C CA . THR A 1 106 ? -5.703 -17.688 -0.198 1 95 106 THR A CA 1
ATOM 826 C C . THR A 1 106 ? -4.34 -17.906 0.452 1 95 106 THR A C 1
ATOM 828 O O . THR A 1 106 ? -3.957 -17.172 1.366 1 95 106 THR A O 1
ATOM 831 N N . ASP A 1 107 ? -3.604 -18.906 0.015 1 96.31 107 ASP A N 1
ATOM 832 C CA . ASP A 1 107 ? -2.264 -19.172 0.529 1 96.31 107 ASP A CA 1
ATOM 833 C C . ASP A 1 107 ? -1.332 -17.984 0.283 1 96.31 107 ASP A C 1
ATOM 835 O O . ASP A 1 107 ? -0.553 -17.609 1.162 1 96.31 107 ASP A O 1
ATOM 839 N N . LEU A 1 108 ? -1.416 -17.516 -0.904 1 96.31 108 LEU A N 1
ATOM 840 C CA . LEU A 1 108 ? -0.61 -16.344 -1.247 1 96.31 108 LEU A CA 1
ATOM 841 C C . LEU A 1 108 ? -0.892 -15.195 -0.292 1 96.31 108 LEU A C 1
ATOM 843 O O . LEU A 1 108 ? 0.036 -14.609 0.267 1 96.31 108 LEU A O 1
ATOM 847 N N . CYS A 1 109 ? -2.16 -14.852 -0.139 1 96.88 109 CYS A N 1
ATOM 848 C CA . CYS A 1 109 ? -2.533 -13.758 0.752 1 96.88 109 CYS A CA 1
ATOM 849 C C . CYS A 1 109 ? -2.061 -14.031 2.176 1 96.88 109 CYS A C 1
ATOM 851 O O . CYS A 1 109 ? -1.56 -13.125 2.852 1 96.88 109 CYS A O 1
ATOM 853 N N . TYR A 1 110 ? -2.211 -15.242 2.59 1 96.56 110 TYR A N 1
ATOM 854 C CA . TYR A 1 110 ? -1.776 -15.625 3.928 1 96.56 110 TYR A CA 1
ATOM 855 C C . TYR A 1 110 ? -0.275 -15.422 4.094 1 96.56 110 TYR A C 1
ATOM 857 O O . TYR A 1 110 ? 0.172 -14.82 5.07 1 96.56 110 TYR A O 1
ATOM 865 N N . MET A 1 111 ? 0.493 -15.836 3.217 1 96.62 111 MET A N 1
ATOM 866 C CA . MET A 1 111 ? 1.949 -15.75 3.293 1 96.62 111 MET A CA 1
ATOM 867 C C . MET A 1 111 ? 2.414 -14.297 3.223 1 96.62 111 MET A C 1
ATOM 869 O O . MET A 1 111 ? 3.432 -13.938 3.816 1 96.62 111 MET A O 1
ATOM 873 N N . MET A 1 112 ? 1.636 -13.57 2.531 1 96.88 112 MET A N 1
ATOM 874 C CA . MET A 1 112 ? 1.979 -12.156 2.404 1 96.88 112 MET A CA 1
ATOM 875 C C . MET A 1 112 ? 1.468 -11.359 3.6 1 96.88 112 MET A C 1
ATOM 877 O O . MET A 1 112 ? 1.688 -10.148 3.689 1 96.88 112 MET A O 1
ATOM 881 N N . ASN A 1 113 ? 0.749 -12.016 4.5 1 97.25 113 ASN A N 1
ATOM 882 C CA . ASN A 1 113 ? 0.133 -11.336 5.637 1 97.25 113 ASN A CA 1
ATOM 883 C C . ASN A 1 113 ? -0.824 -10.242 5.184 1 97.25 113 ASN A C 1
ATOM 885 O O . ASN A 1 113 ? -0.756 -9.109 5.672 1 97.25 113 ASN A O 1
ATOM 889 N N . MET A 1 114 ? -1.643 -10.539 4.176 1 97.19 114 MET A N 1
ATOM 890 C CA . MET A 1 114 ? -2.672 -9.664 3.627 1 97.19 114 MET A CA 1
ATOM 891 C C . MET A 1 114 ? -4.066 -10.188 3.953 1 97.19 114 MET A C 1
ATOM 893 O O . MET A 1 114 ? -4.246 -11.383 4.172 1 97.19 114 MET A O 1
ATOM 897 N N . PRO A 1 115 ? -4.977 -9.195 3.938 1 91.38 115 PRO A N 1
ATOM 898 C CA . PRO A 1 115 ? -6.344 -9.703 4.09 1 91.38 115 PRO A CA 1
ATOM 899 C C . PRO A 1 115 ? -6.773 -10.602 2.932 1 91.38 115 PRO A C 1
ATOM 901 O O . PRO A 1 115 ? -6.098 -10.648 1.899 1 91.38 115 PRO A O 1
ATOM 904 N N . GLY A 1 116 ? -7.762 -11.32 3.068 1 80.75 116 GLY A N 1
ATOM 905 C CA . GLY A 1 116 ? -8.25 -12.477 2.334 1 80.75 116 GLY A CA 1
ATOM 906 C C . GLY A 1 116 ? -8.391 -12.219 0.847 1 80.75 116 GLY A C 1
ATOM 907 O O . GLY A 1 116 ? -8.297 -11.078 0.396 1 80.75 116 GLY A O 1
ATOM 908 N N . ALA A 1 117 ? -8.414 -13.312 0.088 1 74.19 117 ALA A N 1
ATOM 909 C CA . ALA A 1 117 ? -8.477 -13.414 -1.368 1 74.19 117 ALA A CA 1
ATOM 910 C C . ALA A 1 117 ? -9.859 -13.039 -1.889 1 74.19 117 ALA A C 1
ATOM 912 O O . ALA A 1 117 ? -10.859 -13.242 -1.201 1 74.19 117 ALA A O 1
ATOM 913 N N . PRO A 1 118 ? -9.836 -12.32 -3.053 1 71.69 118 PRO A N 1
ATOM 914 C CA . PRO A 1 118 ? -11.133 -12.125 -3.701 1 71.69 118 PRO A CA 1
ATOM 915 C C . PRO A 1 118 ? -11.812 -13.445 -4.059 1 71.69 118 PRO A C 1
ATOM 917 O O . PRO A 1 118 ? -11.164 -14.484 -4.113 1 71.69 118 PRO A O 1
ATOM 920 N N . PRO A 1 119 ? -13.188 -13.414 -4.141 1 62.69 119 PRO A N 1
ATOM 921 C CA . PRO A 1 119 ? -13.836 -14.617 -4.664 1 62.69 119 PRO A CA 1
ATOM 922 C C . PRO A 1 119 ? -13.344 -15 -6.059 1 62.69 119 PRO A C 1
ATOM 924 O O . PRO A 1 119 ? -13.133 -14.117 -6.902 1 62.69 119 PRO A O 1
ATOM 927 N N . VAL A 1 120 ? -12.578 -16.094 -6.238 1 62.5 120 VAL A N 1
ATOM 928 C CA . VAL A 1 120 ? -12.148 -16.562 -7.551 1 62.5 120 VAL A CA 1
ATOM 929 C C . VAL A 1 120 ? -13.133 -17.609 -8.07 1 62.5 120 VAL A C 1
ATOM 931 O O . VAL A 1 120 ? -13.695 -18.375 -7.289 1 62.5 120 VAL A O 1
ATOM 934 N N . THR A 1 121 ? -13.75 -17.359 -9.266 1 54.53 121 THR A N 1
ATOM 935 C CA . THR A 1 121 ? -14.617 -18.359 -9.883 1 54.53 121 THR A CA 1
ATOM 936 C C . THR A 1 121 ? -13.875 -19.688 -10.039 1 54.53 121 THR A C 1
ATOM 938 O O . THR A 1 121 ? -12.742 -19.719 -10.531 1 54.53 121 THR A O 1
ATOM 941 N N . GLU A 1 122 ? -14.055 -20.656 -9.227 1 50.44 122 GLU A N 1
ATOM 942 C CA . GLU A 1 122 ? -13.492 -22 -9.398 1 50.44 122 GLU A CA 1
ATOM 943 C C . GLU A 1 122 ? -13.734 -22.516 -10.812 1 50.44 122 GLU A C 1
ATOM 945 O O . GLU A 1 122 ? -14.875 -22.531 -11.281 1 50.44 122 GLU A O 1
ATOM 950 N N . SER A 1 123 ? -13.031 -22.203 -11.812 1 44.69 123 SER A N 1
ATOM 951 C CA . SER A 1 123 ? -13.234 -23 -13.016 1 44.69 123 SER A CA 1
ATOM 952 C C . SER A 1 123 ? -13.289 -24.5 -12.695 1 44.69 123 SER A C 1
ATOM 954 O O . SER A 1 123 ? -12.438 -25.016 -11.969 1 44.69 123 SER A O 1
ATOM 956 N N . ASN A 1 124 ? -14.445 -25.125 -12.766 1 38.72 124 ASN A N 1
ATOM 957 C CA . ASN A 1 124 ? -14.75 -26.547 -12.758 1 38.72 124 ASN A CA 1
ATOM 958 C C . ASN A 1 124 ? -13.836 -27.328 -13.703 1 38.72 124 ASN A C 1
ATOM 960 O O . ASN A 1 124 ? -14 -27.266 -14.922 1 38.72 124 ASN A O 1
ATOM 964 N N . CYS A 1 125 ? -12.594 -27.266 -13.695 1 37.81 125 CYS A N 1
ATOM 965 C CA . CYS A 1 125 ? -11.945 -28.344 -14.422 1 37.81 125 CYS A CA 1
ATOM 966 C C . CYS A 1 125 ? -12.523 -29.688 -14.031 1 37.81 125 CYS A C 1
ATOM 968 O O . CYS A 1 125 ? -12.227 -30.219 -12.961 1 37.81 125 CYS A O 1
ATOM 970 N N . SER A 1 126 ? -13.797 -29.938 -14.227 1 35.06 126 SER A N 1
ATOM 971 C CA . SER A 1 126 ? -14.461 -31.234 -14.172 1 35.06 126 SER A CA 1
ATOM 972 C C . SER A 1 126 ? -13.672 -32.281 -14.938 1 35.06 126 SER A C 1
ATOM 974 O O . SER A 1 126 ? -13.133 -32 -16.016 1 35.06 126 SER A O 1
ATOM 976 N N . THR A 1 127 ? -13.227 -33.375 -14.32 1 38.25 127 THR A N 1
ATOM 977 C CA . THR A 1 127 ? -12.82 -34.719 -14.742 1 38.25 127 THR A CA 1
ATOM 978 C C . THR A 1 127 ? -13.672 -35.219 -15.914 1 38.25 127 THR A C 1
ATOM 980 O O . THR A 1 127 ? -14.898 -35.281 -15.812 1 38.25 127 THR A O 1
ATOM 983 N N . GLN A 1 128 ? -13.391 -35 -17.219 1 28.91 128 GLN A N 1
ATOM 984 C CA . GLN A 1 128 ? -14.008 -35.812 -18.234 1 28.91 128 GLN A CA 1
ATOM 985 C C . GLN A 1 128 ? -14.023 -37.281 -17.812 1 28.91 128 GLN A C 1
ATOM 987 O O . GLN A 1 128 ? -13 -37.844 -17.406 1 28.91 128 GLN A O 1
ATOM 992 N N . PRO A 1 129 ? -15.227 -37.906 -17.734 1 34.03 129 PRO A N 1
ATOM 993 C CA . PRO A 1 129 ? -15.18 -39.375 -17.625 1 34.03 129 PRO A CA 1
ATOM 994 C C . PRO A 1 129 ? -14.336 -40 -18.719 1 34.03 129 PRO A C 1
ATOM 996 O O . PRO A 1 129 ? -14.195 -39.469 -19.812 1 34.03 129 PRO A O 1
ATOM 999 N N . MET B 1 1 ? 14.305 33.125 1.363 1 33.97 1 MET B N 1
ATOM 1000 C CA . MET B 1 1 ? 14.234 32.156 0.29 1 33.97 1 MET B CA 1
ATOM 1001 C C . MET B 1 1 ? 15.102 30.938 0.612 1 33.97 1 MET B C 1
ATOM 1003 O O . MET B 1 1 ? 16.312 30.953 0.365 1 33.97 1 MET B O 1
ATOM 1007 N N . SER B 1 2 ? 14.93 30.312 1.718 1 40.91 2 SER B N 1
ATOM 1008 C CA . SER B 1 2 ? 15.805 29.219 2.094 1 40.91 2 SER B CA 1
ATOM 1009 C C . SER B 1 2 ? 15.898 28.172 0.982 1 40.91 2 SER B C 1
ATOM 1011 O O . SER B 1 2 ? 14.898 27.531 0.645 1 40.91 2 SER B O 1
ATOM 1013 N N . SER B 1 3 ? 16.719 28.344 0.095 1 45.25 3 SER B N 1
ATOM 1014 C CA . SER B 1 3 ? 17.078 27.484 -1.024 1 45.25 3 SER B CA 1
ATOM 1015 C C . SER B 1 3 ? 17.25 2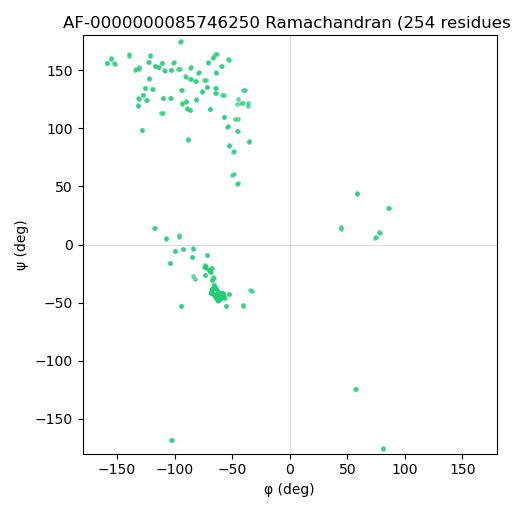6.031 -0.572 1 45.25 3 SER B C 1
ATOM 1017 O O . SER B 1 3 ? 17.906 25.781 0.445 1 45.25 3 SER B O 1
ATOM 1019 N N . ALA B 1 4 ? 16.219 25.219 -0.762 1 53.75 4 ALA B N 1
ATOM 1020 C CA . ALA B 1 4 ? 16.5 23.812 -0.468 1 53.75 4 ALA B CA 1
ATOM 1021 C C . ALA B 1 4 ? 17.922 23.438 -0.866 1 53.75 4 ALA B C 1
ATOM 1023 O O . ALA B 1 4 ? 18.453 23.953 -1.854 1 53.75 4 ALA B O 1
ATOM 1024 N N . PRO B 1 5 ? 18.703 22.969 0.092 1 56.44 5 PRO B N 1
ATOM 1025 C CA . PRO B 1 5 ? 20.062 22.562 -0.255 1 56.44 5 PRO B CA 1
ATOM 1026 C C . PRO B 1 5 ? 20.141 21.812 -1.58 1 56.44 5 PRO B C 1
ATOM 1028 O O . PRO B 1 5 ? 19.172 21.141 -1.968 1 56.44 5 PRO B O 1
ATOM 1031 N N . ILE B 1 6 ? 21.062 22.172 -2.42 1 51.12 6 ILE B N 1
ATOM 1032 C CA . ILE B 1 6 ? 21.391 21.641 -3.74 1 51.12 6 ILE B CA 1
ATOM 1033 C C . ILE B 1 6 ? 21.109 20.141 -3.766 1 51.12 6 ILE B C 1
ATOM 1035 O O . ILE B 1 6 ? 20.578 19.625 -4.746 1 51.12 6 ILE B O 1
ATOM 1039 N N . LYS B 1 7 ? 21.453 19.562 -2.693 1 55.94 7 LYS B N 1
ATOM 1040 C CA . LYS B 1 7 ? 21.266 18.109 -2.623 1 55.94 7 LYS B CA 1
ATOM 1041 C C . LYS B 1 7 ? 19.797 17.75 -2.613 1 55.94 7 LYS B C 1
ATOM 1043 O O . LYS B 1 7 ? 19.391 16.75 -3.221 1 55.94 7 LYS B O 1
ATOM 1048 N N . LYS B 1 8 ? 19.016 18.469 -1.971 1 61.47 8 LYS B N 1
ATOM 1049 C CA . LYS B 1 8 ? 17.578 18.219 -1.929 1 61.47 8 LYS B CA 1
ATOM 1050 C C . LYS B 1 8 ? 16.953 18.422 -3.305 1 61.47 8 LYS B C 1
ATOM 1052 O O . LYS B 1 8 ? 16.062 17.656 -3.701 1 61.47 8 LYS B O 1
ATOM 1057 N N . ARG B 1 9 ? 17.469 19.359 -4.023 1 60.78 9 ARG B N 1
ATOM 1058 C CA . ARG B 1 9 ? 16.922 19.609 -5.352 1 60.78 9 ARG B CA 1
ATOM 1059 C C . ARG B 1 9 ? 17.203 18.438 -6.289 1 60.78 9 ARG B C 1
ATOM 1061 O O . ARG B 1 9 ? 16.328 18.016 -7.047 1 60.78 9 ARG B O 1
ATOM 1068 N N . LYS B 1 10 ? 18.344 17.906 -6.137 1 71.69 10 LYS B N 1
ATOM 1069 C CA . LYS B 1 10 ? 18.719 16.797 -7.016 1 71.69 10 LYS B CA 1
ATOM 1070 C C . LYS B 1 10 ? 17.859 15.57 -6.742 1 71.69 10 LYS B C 1
ATOM 1072 O O . LYS B 1 10 ? 17.438 14.875 -7.668 1 71.69 10 LYS B O 1
ATOM 1077 N N . LEU B 1 11 ? 17.531 15.336 -5.484 1 75 11 LEU B N 1
ATOM 1078 C CA . LEU B 1 11 ? 16.719 14.18 -5.117 1 75 11 LEU B CA 1
ATOM 1079 C C . LEU B 1 11 ? 15.289 14.328 -5.645 1 75 11 LEU B C 1
ATOM 1081 O O . LEU B 1 11 ? 14.75 13.406 -6.25 1 75 11 LEU B O 1
ATOM 1085 N N . TYR B 1 12 ? 14.836 15.516 -5.508 1 80.38 12 TYR B N 1
ATOM 1086 C CA . TYR B 1 12 ? 13.438 15.719 -5.871 1 80.38 12 TYR B CA 1
ATOM 1087 C C . TYR B 1 12 ? 13.258 15.695 -7.383 1 80.38 12 TYR B C 1
ATOM 1089 O O . TYR B 1 12 ? 12.164 15.414 -7.879 1 80.38 12 TYR B O 1
ATOM 1097 N N . ASP B 1 13 ? 14.422 15.883 -8.031 1 84.06 13 ASP B N 1
ATOM 1098 C CA . ASP B 1 13 ? 14.383 15.812 -9.492 1 84.06 13 ASP B CA 1
ATOM 1099 C C . ASP B 1 13 ? 14.195 14.367 -9.961 1 84.06 13 ASP B C 1
ATOM 1101 O O . ASP B 1 13 ? 13.711 14.133 -11.07 1 84.06 13 ASP B O 1
ATOM 1105 N N . ARG B 1 14 ? 14.508 13.516 -9.07 1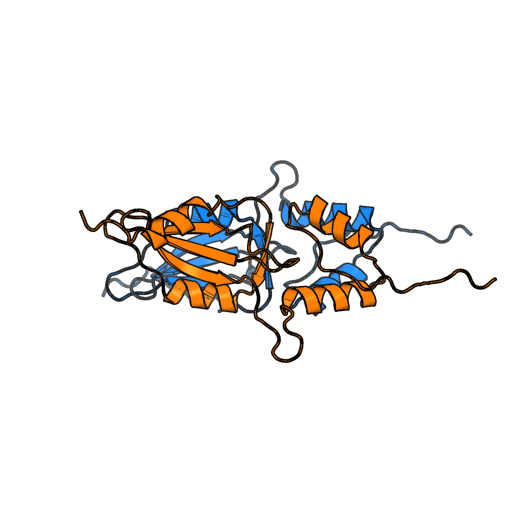 88.31 14 ARG B N 1
ATOM 1106 C CA . ARG B 1 14 ? 14.445 12.125 -9.484 1 88.31 14 ARG B CA 1
ATOM 1107 C C . ARG B 1 14 ? 13.164 11.461 -9.008 1 88.31 14 ARG B C 1
ATOM 1109 O O . ARG B 1 14 ? 12.852 10.336 -9.398 1 88.31 14 ARG B O 1
ATOM 1116 N N . LEU B 1 15 ? 12.461 12.188 -8.266 1 93.69 15 LEU B N 1
ATOM 1117 C CA . LEU B 1 15 ? 11.227 11.625 -7.73 1 93.69 15 LEU B CA 1
ATOM 1118 C C . LEU B 1 15 ? 10.102 11.711 -8.758 1 93.69 15 LEU B C 1
ATOM 1120 O O . LEU B 1 15 ? 10 12.695 -9.492 1 93.69 15 LEU B O 1
ATOM 1124 N N . GLU B 1 16 ? 9.336 10.664 -8.789 1 94.25 16 GLU B N 1
ATOM 1125 C CA . GLU B 1 16 ? 8.227 10.586 -9.734 1 94.25 16 GLU B CA 1
ATOM 1126 C C . GLU B 1 16 ? 6.891 10.516 -9.008 1 94.25 16 GLU B C 1
ATOM 1128 O O . GLU B 1 16 ? 6.816 10.031 -7.879 1 94.25 16 GLU B O 1
ATOM 1133 N N . GLU B 1 17 ? 5.887 10.992 -9.75 1 95.12 17 GLU B N 1
ATOM 1134 C CA . GLU B 1 17 ? 4.527 10.805 -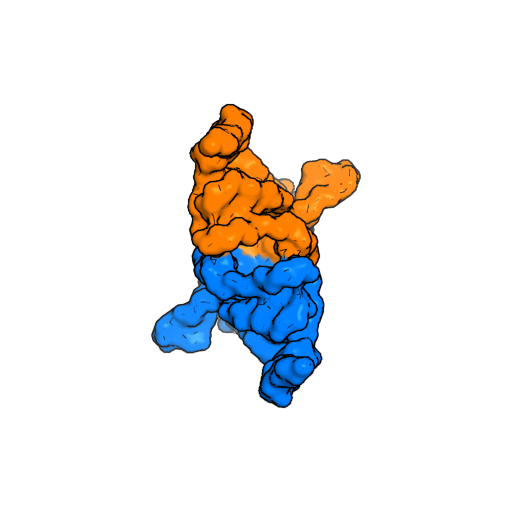9.258 1 95.12 17 GLU B CA 1
ATOM 1135 C C . GLU B 1 17 ? 4.164 9.32 -9.195 1 95.12 17 GLU B C 1
ATOM 1137 O O . GLU B 1 17 ? 4.547 8.547 -10.078 1 95.12 17 GLU B O 1
ATOM 1142 N N . VAL B 1 18 ? 3.355 9.039 -8.242 1 96.88 18 VAL B N 1
ATOM 1143 C CA . VAL B 1 18 ? 3.029 7.637 -8.031 1 96.88 18 VAL B CA 1
ATOM 1144 C C . VAL B 1 18 ? 1.801 7.258 -8.859 1 96.88 18 VAL B C 1
ATOM 1146 O O . VAL B 1 18 ? 0.897 8.078 -9.047 1 96.88 18 VAL B O 1
ATOM 1149 N N . SER B 1 19 ? 1.775 6.074 -9.359 1 96.38 19 SER B N 1
ATOM 1150 C CA . SER B 1 19 ? 0.648 5.461 -10.055 1 96.38 19 SER B CA 1
ATOM 1151 C C . SER B 1 19 ? 0.715 3.938 -9.977 1 96.38 19 SER B C 1
ATOM 1153 O O . SER B 1 19 ? 1.768 3.373 -9.672 1 96.38 19 SER B O 1
ATOM 1155 N N . GLY B 1 20 ? -0.448 3.299 -10.195 1 97.56 20 GLY B N 1
ATOM 1156 C CA . GLY B 1 20 ? -0.487 1.847 -10.117 1 97.56 20 GLY B CA 1
ATOM 1157 C C . GLY B 1 20 ? -0.587 1.329 -8.695 1 97.56 20 GLY B C 1
ATOM 1158 O O . GLY B 1 20 ? -0.808 2.104 -7.762 1 97.56 20 GLY B O 1
ATOM 1159 N N . TYR B 1 21 ? -0.536 0.028 -8.594 1 98.5 21 TYR B N 1
ATOM 1160 C CA . TYR B 1 21 ? -0.647 -0.605 -7.285 1 98.5 21 TYR B CA 1
ATOM 1161 C C . TYR B 1 21 ? 0.729 -0.898 -6.699 1 98.5 21 TYR B C 1
ATOM 1163 O O . TYR B 1 21 ? 1.703 -1.058 -7.441 1 98.5 21 TYR B O 1
ATOM 1171 N N . ARG B 1 22 ? 0.855 -0.916 -5.422 1 98.19 22 ARG B N 1
ATOM 1172 C CA . ARG B 1 22 ? 2.02 -1.346 -4.656 1 98.19 22 ARG B CA 1
ATOM 1173 C C . ARG B 1 22 ? 1.609 -2.256 -3.504 1 98.19 22 ARG B C 1
ATOM 1175 O O . ARG B 1 22 ? 0.485 -2.17 -3.008 1 98.19 22 ARG B O 1
ATOM 1182 N N . ILE B 1 23 ? 2.447 -3.119 -3.141 1 98.19 23 ILE B N 1
ATOM 1183 C CA . ILE B 1 23 ? 2.311 -3.859 -1.892 1 98.19 23 ILE B CA 1
ATOM 1184 C C . ILE B 1 23 ? 3.012 -3.105 -0.764 1 98.19 23 ILE B C 1
ATOM 1186 O O . ILE B 1 23 ? 4.215 -2.846 -0.838 1 98.19 23 ILE B O 1
ATOM 1190 N N . MET B 1 24 ? 2.279 -2.816 0.235 1 98.31 24 MET B N 1
ATOM 1191 C CA . MET B 1 24 ? 2.75 -1.887 1.259 1 98.31 24 MET B CA 1
ATOM 1192 C C . MET B 1 24 ? 2.686 -2.523 2.643 1 98.31 24 MET B C 1
ATOM 1194 O O . MET B 1 24 ? 1.641 -3.035 3.047 1 98.31 24 MET B O 1
ATOM 1198 N N . ASP B 1 25 ? 3.84 -2.531 3.32 1 98.56 25 ASP B N 1
ATOM 1199 C CA . ASP B 1 25 ? 3.809 -2.824 4.75 1 98.56 25 ASP B CA 1
ATOM 1200 C C . ASP B 1 25 ? 3.16 -1.685 5.531 1 98.56 25 ASP B C 1
ATOM 1202 O O . ASP B 1 25 ? 3.738 -0.602 5.656 1 98.56 25 ASP B O 1
ATOM 1206 N N . MET B 1 26 ? 2.062 -1.958 6.16 1 98.38 26 MET B N 1
ATOM 1207 C CA . MET B 1 26 ? 1.256 -0.895 6.754 1 98.38 26 MET B CA 1
ATOM 1208 C C . MET B 1 26 ? 1.92 -0.348 8.016 1 98.38 26 MET B C 1
ATOM 1210 O O . MET B 1 26 ? 1.729 0.818 8.359 1 98.38 26 MET B O 1
ATOM 1214 N N . LYS B 1 27 ? 2.711 -1.158 8.641 1 97.69 27 LYS B N 1
ATOM 1215 C CA . LYS B 1 27 ? 3.449 -0.646 9.789 1 97.69 27 LYS B CA 1
ATOM 1216 C C . LYS B 1 27 ? 4.496 0.377 9.359 1 97.69 27 LYS B C 1
ATOM 1218 O O . LYS B 1 27 ? 4.691 1.395 10.031 1 97.69 27 LYS B O 1
ATOM 1223 N N . LYS B 1 28 ? 5.168 0.111 8.305 1 97.81 28 LYS B N 1
ATOM 1224 C CA . LYS B 1 28 ? 6.152 1.051 7.777 1 97.81 28 LYS B CA 1
ATOM 1225 C C . LYS B 1 28 ? 5.492 2.355 7.344 1 97.81 28 LYS B C 1
ATOM 1227 O O . LYS B 1 28 ? 6.016 3.439 7.602 1 97.81 28 LYS B O 1
ATOM 1232 N N . PHE B 1 29 ? 4.387 2.146 6.691 1 97.81 29 PHE B N 1
ATOM 1233 C CA . PHE B 1 29 ? 3.648 3.316 6.23 1 97.81 29 PHE B CA 1
ATOM 1234 C C . PHE B 1 29 ? 3.172 4.156 7.41 1 97.81 29 PHE B C 1
ATOM 1236 O O . PHE B 1 29 ? 3.332 5.379 7.41 1 97.81 29 PHE B O 1
ATOM 1243 N N . SER B 1 30 ? 2.637 3.51 8.352 1 98 30 SER B N 1
ATOM 1244 C CA . SER B 1 30 ? 2.178 4.18 9.562 1 98 30 SER B CA 1
ATOM 1245 C C . SER B 1 30 ? 3.314 4.938 10.242 1 98 30 SER B C 1
ATOM 1247 O O . SER B 1 30 ? 3.141 6.086 10.656 1 98 30 SER B O 1
ATOM 1249 N N . ALA B 1 31 ? 4.438 4.383 10.352 1 97.88 31 ALA B N 1
ATOM 1250 C CA . ALA B 1 31 ? 5.594 5.02 10.969 1 97.88 31 ALA B CA 1
ATOM 1251 C C . ALA B 1 31 ? 6.012 6.27 10.203 1 97.88 31 ALA B C 1
ATOM 1253 O O . ALA B 1 31 ? 6.383 7.281 10.805 1 97.88 31 ALA B O 1
ATOM 1254 N N . ALA B 1 32 ? 5.961 6.207 8.93 1 97.88 32 ALA B N 1
ATOM 1255 C CA . ALA B 1 32 ? 6.32 7.359 8.102 1 97.88 32 ALA B CA 1
ATOM 1256 C C . ALA B 1 32 ? 5.355 8.523 8.336 1 97.88 32 ALA B C 1
ATOM 1258 O O . ALA B 1 32 ? 5.77 9.68 8.367 1 97.88 32 ALA B O 1
ATOM 1259 N N . LEU B 1 33 ? 4.094 8.195 8.508 1 97.44 33 LEU B N 1
ATOM 1260 C CA . LEU B 1 33 ? 3.07 9.219 8.688 1 97.44 33 LEU B CA 1
ATOM 1261 C C . LEU B 1 33 ? 3.285 9.969 10 1 97.44 33 LEU B C 1
ATOM 1263 O O . LEU B 1 33 ? 2.953 11.156 10.102 1 97.44 33 LEU B O 1
ATOM 1267 N N . LEU B 1 34 ? 3.869 9.305 10.969 1 95.56 34 LEU B N 1
ATOM 1268 C CA . LEU B 1 34 ? 4.113 9.938 12.266 1 95.56 34 LEU B CA 1
ATOM 1269 C C . LEU B 1 34 ? 5.156 11.039 12.141 1 95.56 34 LEU B C 1
ATOM 1271 O O . LEU B 1 34 ? 5.234 11.93 13 1 95.56 34 LEU B O 1
ATOM 1275 N N . GLU B 1 35 ? 5.914 11.008 11.133 1 95.44 35 GLU B N 1
ATOM 1276 C CA . GLU B 1 35 ? 7.062 11.898 11.023 1 95.44 35 GLU B CA 1
ATOM 1277 C C . GLU B 1 35 ? 6.809 13 9.992 1 95.44 35 GLU B C 1
ATOM 1279 O O . GLU B 1 35 ? 7.688 13.828 9.734 1 95.44 35 GLU B O 1
ATOM 1284 N N . ILE B 1 36 ? 5.648 13.062 9.461 1 95.19 36 ILE B N 1
ATOM 1285 C CA . ILE B 1 36 ? 5.43 13.977 8.344 1 95.19 36 ILE B CA 1
ATOM 1286 C C . ILE B 1 36 ? 5.457 15.422 8.844 1 95.19 36 ILE B C 1
ATOM 1288 O O . ILE B 1 36 ? 5.23 15.672 10.031 1 95.19 36 ILE B O 1
ATOM 1292 N N . HIS B 1 37 ? 5.77 16.312 7.863 1 91.38 37 HIS B N 1
ATOM 1293 C CA . HIS B 1 37 ? 5.684 17.75 8.031 1 91.38 37 HIS B CA 1
ATOM 1294 C C . HIS B 1 37 ? 4.848 18.391 6.93 1 91.38 37 HIS B C 1
ATOM 1296 O O . HIS B 1 37 ? 5.051 18.109 5.75 1 91.38 37 HIS B O 1
ATOM 1302 N N . VAL B 1 38 ? 3.902 19.188 7.41 1 91.12 38 VAL B N 1
ATOM 1303 C CA . VAL B 1 38 ? 3.137 19.969 6.441 1 91.12 38 VAL B CA 1
ATOM 1304 C C . VAL B 1 38 ? 3.062 21.422 6.887 1 91.12 38 VAL B C 1
ATOM 1306 O O . VAL B 1 38 ? 2.582 21.719 7.984 1 91.12 38 VAL B O 1
ATOM 1309 N N . CYS B 1 39 ? 3.576 22.312 6.062 1 91.12 39 CYS B N 1
ATOM 1310 C CA . CYS B 1 39 ? 3.506 23.75 6.32 1 91.12 39 CYS B CA 1
ATOM 1311 C C . CYS B 1 39 ? 2.064 24.25 6.258 1 91.12 39 CYS B C 1
ATOM 1313 O O . CYS B 1 39 ? 1.208 23.594 5.652 1 91.12 39 CYS B O 1
ATOM 1315 N N . LYS B 1 40 ? 2.01 25.406 6.906 1 88.25 40 LYS B N 1
ATOM 1316 C CA . LYS B 1 40 ? 0.741 26.109 6.738 1 88.25 40 LYS B CA 1
ATOM 1317 C C . LYS B 1 40 ? 0.441 26.359 5.262 1 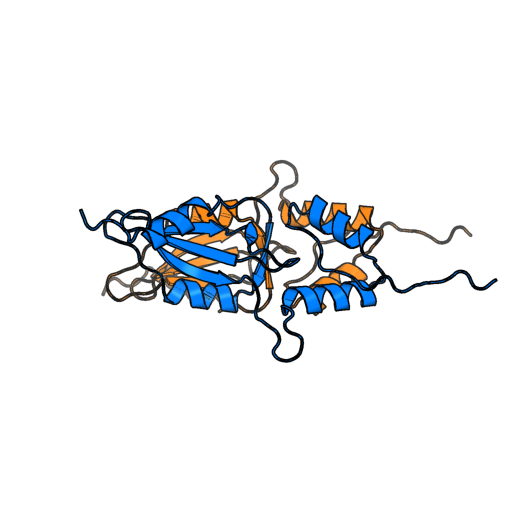88.25 40 LYS B C 1
ATOM 1319 O O . LYS B 1 40 ? 1.315 26.797 4.512 1 88.25 40 LYS B O 1
ATOM 1324 N N . ASP B 1 41 ? -0.729 26.016 4.734 1 89 41 ASP B N 1
ATOM 1325 C CA . ASP B 1 41 ? -1.189 26.203 3.361 1 89 41 ASP B CA 1
ATOM 1326 C C . ASP B 1 41 ? -0.513 25.219 2.418 1 89 41 ASP B C 1
ATOM 1328 O O . ASP B 1 41 ? -0.518 25.406 1.2 1 89 41 ASP B O 1
ATOM 1332 N N . GLY B 1 42 ? 0.218 24.359 3.01 1 93.19 42 GLY B N 1
ATOM 1333 C CA . GLY B 1 42 ? 0.788 23.297 2.201 1 93.19 42 GLY B CA 1
ATOM 1334 C C . GLY B 1 42 ? -0.048 22.031 2.209 1 93.19 42 GLY B C 1
ATOM 1335 O O . GLY B 1 42 ? -1.093 21.969 2.861 1 93.19 42 GLY B O 1
ATOM 1336 N N . TYR B 1 43 ? 0.415 21.062 1.367 1 94.56 43 TYR B N 1
ATOM 1337 C CA . TYR B 1 43 ? -0.191 19.734 1.376 1 94.56 43 TYR B CA 1
ATOM 1338 C C . TYR B 1 43 ? 0.872 18.641 1.249 1 94.56 43 TYR B C 1
ATOM 1340 O O . TYR B 1 43 ? 2.033 18.938 0.952 1 94.56 43 TYR B O 1
ATOM 1348 N N . LEU B 1 44 ? 0.473 17.516 1.589 1 96.31 44 LEU B N 1
ATOM 1349 C CA . LEU B 1 44 ? 1.377 16.375 1.583 1 96.31 44 LEU B CA 1
ATOM 1350 C C . LEU B 1 44 ? 1.286 15.617 0.262 1 96.31 44 LEU B C 1
ATOM 1352 O O . LEU B 1 44 ? 0.187 15.344 -0.226 1 96.31 44 LEU B O 1
ATOM 1356 N N . GLN B 1 45 ? 2.426 15.32 -0.274 1 96.25 45 GLN B N 1
ATOM 1357 C CA . GLN B 1 45 ? 2.516 14.516 -1.485 1 96.25 45 GLN B CA 1
ATOM 1358 C C . GLN B 1 45 ? 3.357 13.266 -1.251 1 96.25 45 GLN B C 1
ATOM 1360 O O . GLN B 1 45 ? 4.352 13.305 -0.524 1 96.25 45 GLN B O 1
ATOM 1365 N N . ILE B 1 46 ? 2.932 12.195 -1.875 1 98 46 ILE B N 1
ATOM 1366 C CA . ILE B 1 46 ? 3.764 10.992 -1.896 1 98 46 ILE B CA 1
ATOM 1367 C C . ILE B 1 46 ? 4.418 10.844 -3.268 1 98 46 ILE B C 1
ATOM 1369 O O . ILE B 1 46 ? 3.75 10.945 -4.297 1 98 46 ILE B O 1
ATOM 1373 N N . MET B 1 47 ? 5.707 10.727 -3.271 1 97.69 47 MET B N 1
ATOM 1374 C CA . MET B 1 47 ? 6.512 10.531 -4.473 1 97.69 47 MET B CA 1
ATOM 1375 C C . MET B 1 47 ? 7.34 9.258 -4.375 1 97.69 47 MET B C 1
ATOM 1377 O O . MET B 1 47 ? 7.609 8.766 -3.273 1 97.69 47 MET B O 1
ATOM 1381 N N . GLU B 1 48 ? 7.703 8.758 -5.535 1 97.56 48 GLU B N 1
ATOM 1382 C CA . GLU B 1 48 ? 8.438 7.496 -5.566 1 97.56 48 GLU B CA 1
ATOM 1383 C C . GLU B 1 48 ? 9.812 7.676 -6.203 1 97.56 48 GLU B C 1
ATOM 1385 O O . GLU B 1 48 ? 9.945 8.359 -7.219 1 97.56 48 GLU B O 1
ATOM 1390 N N . ASP B 1 49 ? 10.82 7.129 -5.578 1 96.62 49 ASP B N 1
ATOM 1391 C CA . ASP B 1 49 ? 12.133 6.98 -6.184 1 96.62 49 ASP B CA 1
ATOM 1392 C C . ASP B 1 49 ? 12.242 5.668 -6.961 1 96.62 49 ASP B C 1
ATOM 1394 O O . ASP B 1 49 ? 12.68 4.652 -6.414 1 96.62 49 ASP B O 1
ATOM 1398 N N . THR B 1 50 ? 11.906 5.699 -8.219 1 94 50 THR B N 1
ATOM 1399 C CA . THR B 1 50 ? 11.797 4.488 -9.023 1 94 50 THR B CA 1
ATOM 1400 C C . THR B 1 50 ? 13.164 3.854 -9.242 1 94 50 THR B C 1
ATOM 1402 O O . THR B 1 50 ? 13.266 2.645 -9.461 1 94 50 THR B O 1
ATOM 1405 N N . ASP B 1 51 ? 14.227 4.684 -9.141 1 92.81 51 ASP B N 1
ATOM 1406 C CA . ASP B 1 51 ? 15.578 4.164 -9.305 1 92.81 51 ASP B CA 1
ATOM 1407 C C . ASP B 1 51 ? 15.977 3.279 -8.125 1 92.81 51 ASP B C 1
ATOM 1409 O O . ASP B 1 51 ? 16.875 2.447 -8.234 1 92.81 51 ASP B O 1
ATOM 1413 N N . ALA B 1 52 ? 15.328 3.473 -7.055 1 93.75 52 ALA B N 1
ATOM 1414 C CA . ALA B 1 52 ? 15.688 2.756 -5.832 1 93.75 52 ALA B CA 1
ATOM 1415 C C . ALA B 1 52 ? 14.82 1.514 -5.652 1 93.75 52 ALA B C 1
ATOM 1417 O O . ALA B 1 52 ? 14.891 0.845 -4.617 1 93.75 52 ALA B O 1
ATOM 1418 N N . GLN B 1 53 ? 14.039 1.185 -6.621 1 93.25 53 GLN B N 1
ATOM 1419 C CA . GLN B 1 53 ? 13.148 0.03 -6.555 1 93.25 53 GLN B CA 1
ATOM 1420 C C . GLN B 1 53 ? 13.945 -1.271 -6.473 1 93.25 53 GLN B C 1
ATOM 1422 O O . GLN B 1 53 ? 14.922 -1.457 -7.199 1 93.25 53 GLN B O 1
ATOM 1427 N N . LYS B 1 54 ? 13.586 -2.182 -5.613 1 94.06 54 LYS B N 1
ATOM 1428 C CA . LYS B 1 54 ? 14.125 -3.533 -5.473 1 94.06 54 LYS B CA 1
ATOM 1429 C C . LYS B 1 54 ? 13 -4.57 -5.465 1 94.06 54 LYS B C 1
ATOM 1431 O O . LYS B 1 54 ? 12.438 -4.871 -4.41 1 94.06 54 LYS B O 1
ATOM 1436 N N . GLY B 1 55 ? 12.75 -5.23 -6.676 1 94.31 55 GLY B N 1
ATOM 1437 C CA . GLY B 1 55 ? 11.586 -6.102 -6.77 1 94.31 55 GLY B CA 1
ATOM 1438 C C . GLY B 1 55 ? 10.289 -5.398 -6.434 1 94.31 55 GLY B C 1
ATOM 1439 O O . GLY B 1 55 ? 9.977 -4.348 -7 1 94.31 55 GLY B O 1
ATOM 1440 N N . LEU B 1 56 ? 9.625 -6 -5.473 1 96.75 56 LEU B N 1
ATOM 1441 C CA . LEU B 1 56 ? 8.344 -5.438 -5.07 1 96.75 56 LEU B CA 1
ATOM 1442 C C . LEU B 1 56 ? 8.531 -4.324 -4.047 1 96.75 56 LEU B C 1
ATOM 1444 O O . LEU B 1 56 ? 7.594 -3.58 -3.752 1 96.75 56 LEU B O 1
ATOM 1448 N N . CYS B 1 57 ? 9.758 -4.18 -3.523 1 97.25 57 CYS B N 1
ATOM 1449 C CA . CYS B 1 57 ? 10.016 -3.139 -2.535 1 97.25 57 CYS B CA 1
ATOM 1450 C C . CYS B 1 57 ? 10.25 -1.792 -3.211 1 97.25 57 CYS B C 1
ATOM 1452 O O . CYS B 1 57 ? 11.133 -1.662 -4.059 1 97.25 57 CYS B O 1
ATOM 1454 N N . CYS B 1 58 ? 9.484 -0.827 -2.803 1 97.38 58 CYS B N 1
ATOM 1455 C CA . CYS B 1 58 ? 9.555 0.515 -3.371 1 97.38 58 CYS B CA 1
ATOM 1456 C C . CYS B 1 58 ? 10.047 1.519 -2.334 1 97.38 58 CYS B C 1
ATOM 1458 O O . CYS B 1 58 ? 9.859 1.322 -1.133 1 97.38 58 CYS B O 1
ATOM 1460 N N . LYS B 1 59 ? 10.656 2.547 -2.787 1 97.25 59 LYS B N 1
ATOM 1461 C CA . LYS B 1 59 ? 11.086 3.654 -1.938 1 97.25 59 LYS B CA 1
ATOM 1462 C C . LYS B 1 59 ? 10.25 4.906 -2.209 1 97.25 59 LYS B C 1
ATOM 1464 O O . LYS B 1 59 ? 10.156 5.363 -3.35 1 97.25 59 LYS B O 1
ATOM 1469 N N . PHE B 1 60 ? 9.672 5.453 -1.176 1 98 60 PHE B N 1
ATOM 1470 C CA . PHE B 1 60 ? 8.781 6.602 -1.287 1 98 60 PHE B CA 1
ATOM 1471 C C . PHE B 1 60 ? 9.305 7.773 -0.463 1 98 60 PHE B C 1
ATOM 1473 O O . PHE B 1 60 ? 10.164 7.594 0.404 1 98 60 PHE B O 1
ATOM 1480 N N . TYR B 1 61 ? 8.773 8.93 -0.785 1 97.69 61 TYR B N 1
ATOM 1481 C CA . TYR B 1 61 ? 8.93 10.148 -0.003 1 97.69 61 TYR B CA 1
ATOM 1482 C C . TYR B 1 61 ? 7.59 10.828 0.23 1 97.69 61 TYR B C 1
ATOM 1484 O O . TYR B 1 61 ? 6.828 11.055 -0.713 1 97.69 61 TYR B O 1
ATOM 1492 N N . LEU B 1 62 ? 7.309 11.07 1.43 1 97.5 62 LEU B N 1
ATOM 1493 C CA . LEU B 1 62 ? 6.234 11.984 1.782 1 97.5 62 LEU B CA 1
ATOM 1494 C C . LEU B 1 62 ? 6.754 13.414 1.893 1 97.5 62 LEU B C 1
ATOM 1496 O O . LEU B 1 62 ? 7.531 13.727 2.797 1 97.5 62 LEU B O 1
ATOM 1500 N N . VAL B 1 63 ? 6.23 14.266 1.025 1 96.06 63 VAL B N 1
ATOM 1501 C CA . VAL B 1 63 ? 6.875 15.562 0.853 1 96.06 63 VAL B CA 1
ATOM 1502 C C . VAL B 1 63 ? 5.852 16.672 1.056 1 96.06 63 VAL B C 1
ATOM 1504 O O . VAL B 1 63 ? 4.738 16.609 0.522 1 96.06 63 VAL B O 1
ATOM 1507 N N . CYS B 1 64 ? 6.246 17.688 1.811 1 94.19 64 CYS B N 1
ATOM 1508 C CA . CYS B 1 64 ? 5.449 18.906 1.893 1 94.19 64 CYS B CA 1
ATOM 1509 C C . CYS B 1 64 ? 5.543 19.703 0.6 1 94.19 64 CYS B C 1
ATOM 1511 O O . CYS B 1 64 ? 6.641 19.969 0.101 1 94.19 64 CYS B O 1
ATOM 1513 N N . SER B 1 65 ? 4.453 20.188 0.12 1 92.94 65 SER B N 1
ATOM 1514 C CA . SER B 1 65 ? 4.398 20.875 -1.166 1 92.94 65 SER B CA 1
ATOM 1515 C C . SER B 1 65 ? 5.016 22.266 -1.073 1 92.94 65 SER B C 1
ATOM 1517 O O . SER B 1 65 ? 5.41 22.844 -2.088 1 92.94 65 SER B O 1
ATOM 1519 N N . LYS B 1 66 ? 5.148 22.844 0.147 1 93 66 LYS B N 1
ATOM 1520 C CA . LYS B 1 66 ? 5.605 24.219 0.331 1 93 66 LYS B CA 1
ATOM 1521 C C . LYS B 1 66 ? 7.109 24.266 0.588 1 93 66 LYS B C 1
ATOM 1523 O O . LYS B 1 66 ? 7.84 24.984 -0.107 1 93 66 LYS B O 1
ATOM 1528 N N . CYS B 1 67 ? 7.629 23.547 1.522 1 92.81 67 CYS B N 1
ATOM 1529 C CA . CYS B 1 67 ? 9.023 23.672 1.937 1 92.81 67 CYS B CA 1
ATOM 1530 C C . CYS B 1 67 ? 9.859 22.531 1.397 1 92.81 67 CYS B C 1
ATOM 1532 O O . CYS B 1 67 ? 11.086 22.516 1.568 1 92.81 67 CYS B O 1
ATOM 1534 N N . LEU B 1 68 ? 9.258 21.422 0.919 1 91.81 68 LEU B N 1
ATOM 1535 C CA . LEU B 1 68 ? 9.906 20.312 0.249 1 91.81 68 LEU B CA 1
ATOM 1536 C C . LEU B 1 68 ? 10.594 19.391 1.259 1 91.81 68 LEU B C 1
ATOM 1538 O O . LEU B 1 68 ? 11.32 18.469 0.876 1 91.81 68 LEU B O 1
ATOM 1542 N N . THR B 1 69 ? 10.273 19.688 2.553 1 92.5 69 THR B N 1
ATOM 1543 C CA . THR B 1 69 ? 10.711 18.719 3.549 1 92.5 69 THR B CA 1
ATOM 1544 C C . THR B 1 69 ? 10.023 17.375 3.338 1 92.5 69 THR B C 1
ATOM 1546 O O . THR B 1 69 ? 8.805 17.312 3.146 1 92.5 69 THR B O 1
ATOM 1549 N N . GLY B 1 70 ? 10.844 16.312 3.312 1 94.12 70 GLY B N 1
ATOM 1550 C CA . GLY B 1 70 ? 10.289 15.008 3.023 1 94.12 70 GLY B CA 1
ATOM 1551 C C . GLY B 1 70 ? 10.727 13.938 4.008 1 94.12 70 GLY B C 1
ATOM 1552 O O . GLY B 1 70 ? 11.773 14.07 4.652 1 94.12 70 GLY B O 1
ATOM 1553 N N . VAL B 1 71 ? 9.914 12.945 4.168 1 96.69 71 VAL B N 1
ATOM 1554 C CA . VAL B 1 71 ? 10.18 11.75 4.957 1 96.69 71 VAL B CA 1
ATOM 1555 C C . VAL B 1 71 ? 10.297 10.539 4.035 1 96.69 71 VAL B C 1
ATOM 1557 O O . VAL B 1 71 ? 9.336 10.164 3.361 1 96.69 71 VAL B O 1
ATOM 1560 N N . PRO B 1 72 ? 11.484 10.023 3.992 1 97.06 72 PRO B N 1
ATOM 1561 C CA . PRO B 1 72 ? 11.625 8.805 3.191 1 97.06 72 PRO B CA 1
ATOM 1562 C C . PRO B 1 72 ? 11.117 7.559 3.918 1 97.06 72 PRO B C 1
ATOM 1564 O O . PRO B 1 72 ? 11.219 7.473 5.145 1 97.06 72 PRO B O 1
ATOM 1567 N N . PHE B 1 73 ? 10.602 6.609 3.156 1 97.75 73 PHE B N 1
ATOM 1568 C CA . PHE B 1 73 ? 10.312 5.289 3.707 1 97.75 73 PHE B CA 1
ATOM 1569 C C . PHE B 1 73 ? 10.234 4.246 2.6 1 97.75 73 PHE B C 1
ATOM 1571 O O . PHE B 1 73 ? 10.062 4.59 1.428 1 97.75 73 PHE B O 1
ATOM 1578 N N . ARG B 1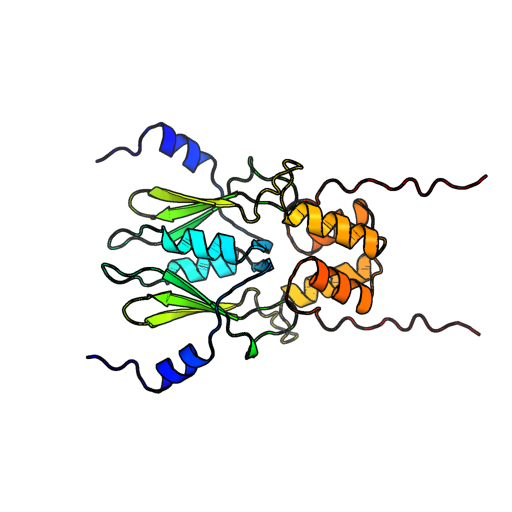 74 ? 10.469 3.01 2.977 1 97.69 74 ARG B N 1
ATOM 1579 C CA . ARG B 1 74 ? 10.336 1.881 2.062 1 97.69 74 ARG B CA 1
ATOM 1580 C C . ARG B 1 74 ? 9.047 1.107 2.33 1 97.69 74 ARG B C 1
ATOM 1582 O O . ARG B 1 74 ? 8.602 1.012 3.477 1 97.69 74 ARG B O 1
ATOM 1589 N N . SER B 1 75 ? 8.516 0.5 1.256 1 98.06 75 SER B N 1
ATOM 1590 C CA . SER B 1 75 ? 7.25 -0.22 1.361 1 98.06 75 SER B CA 1
ATOM 1591 C C . SER B 1 75 ? 7.422 -1.523 2.135 1 98.06 75 SER B C 1
ATOM 1593 O O . SER B 1 75 ? 6.438 -2.199 2.443 1 98.06 75 SER B O 1
ATOM 1595 N N . SER B 1 76 ? 8.617 -1.91 2.422 1 97.44 76 SER B N 1
ATOM 1596 C CA . SER B 1 76 ? 8.891 -3.156 3.133 1 97.44 76 SER B CA 1
ATOM 1597 C C . SER B 1 76 ? 10.195 -3.066 3.924 1 97.44 76 SER B C 1
ATOM 1599 O O . SER B 1 76 ? 11.07 -2.27 3.594 1 97.44 76 SER B O 1
ATOM 1601 N N . SER B 1 77 ? 10.289 -3.881 4.949 1 95.31 77 SER B N 1
ATOM 1602 C CA . SER B 1 77 ? 11.477 -3.883 5.801 1 95.31 77 SER B CA 1
ATOM 1603 C C . SER B 1 77 ? 12.562 -4.793 5.234 1 95.31 77 SER B C 1
ATOM 1605 O O . SER B 1 77 ? 12.258 -5.773 4.551 1 95.31 77 SER B O 1
ATOM 1607 N N . LEU B 1 78 ? 13.742 -4.391 5.602 1 92.31 78 LEU B N 1
ATOM 1608 C CA . LEU B 1 78 ? 14.891 -5.238 5.297 1 92.31 78 LEU B CA 1
ATOM 1609 C C . LEU B 1 78 ? 14.961 -6.422 6.254 1 92.31 78 LEU B C 1
ATOM 1611 O O . LEU B 1 78 ? 14.734 -6.27 7.457 1 92.31 78 LEU B O 1
ATOM 1615 N N . VAL B 1 79 ? 15.148 -7.582 5.652 1 86.38 79 VAL B N 1
ATOM 1616 C CA . VAL B 1 79 ? 15.336 -8.766 6.484 1 86.38 79 VAL B CA 1
ATOM 1617 C C . VAL B 1 79 ? 16.812 -8.914 6.859 1 86.38 79 VAL B C 1
ATOM 1619 O O . VAL B 1 79 ? 17.688 -8.781 6.004 1 86.38 79 VAL B O 1
ATOM 1622 N N . ALA B 1 80 ? 17.141 -8.828 8.047 1 75.5 80 ALA B N 1
ATOM 1623 C CA . ALA B 1 80 ? 18.469 -8.719 8.664 1 75.5 80 ALA B CA 1
ATOM 1624 C C . ALA B 1 80 ? 19.469 -9.625 7.961 1 75.5 80 ALA B C 1
ATOM 1626 O O . ALA B 1 80 ? 20.578 -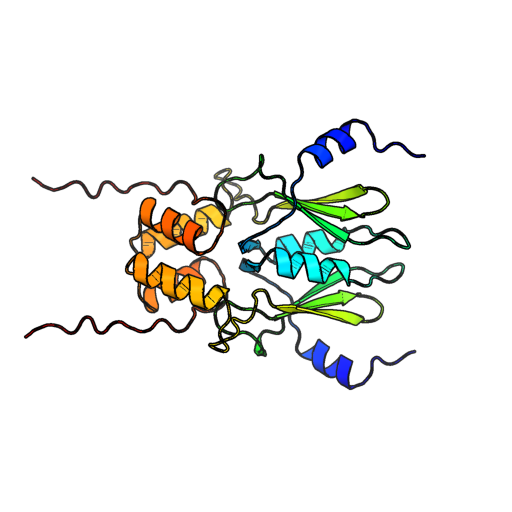9.195 7.633 1 75.5 80 ALA B O 1
ATOM 1627 N N . HIS B 1 81 ? 19.281 -10.812 7.77 1 68.94 81 HIS B N 1
ATOM 1628 C CA . HIS B 1 81 ? 20.328 -11.742 7.387 1 68.94 81 HIS B CA 1
ATOM 1629 C C . HIS B 1 81 ? 20.562 -11.727 5.879 1 68.94 81 HIS B C 1
ATOM 1631 O O . HIS B 1 81 ? 21.656 -12.047 5.41 1 68.94 81 HIS B O 1
ATOM 1637 N N . ASP B 1 82 ? 19.641 -11.414 5.027 1 63.44 82 ASP B N 1
ATOM 1638 C CA . ASP B 1 82 ? 19.734 -11.688 3.596 1 63.44 82 ASP B CA 1
ATOM 1639 C C . ASP B 1 82 ? 19.719 -10.391 2.785 1 63.44 82 ASP B C 1
ATOM 1641 O O . ASP B 1 82 ? 19.875 -10.422 1.563 1 63.44 82 ASP B O 1
ATOM 1645 N N . ARG B 1 83 ? 19.922 -9.328 3.445 1 72.56 83 ARG B N 1
ATOM 1646 C CA . ARG B 1 83 ? 19.922 -8.055 2.74 1 72.56 83 ARG B CA 1
ATOM 1647 C C . ARG B 1 83 ? 18.75 -7.984 1.762 1 72.56 83 ARG B C 1
ATOM 1649 O O . ARG B 1 83 ? 18.859 -7.379 0.693 1 72.56 83 ARG B O 1
ATOM 1656 N N . SER B 1 84 ? 17.734 -8.859 1.809 1 87.25 84 SER B N 1
ATOM 1657 C CA . SER B 1 84 ? 16.531 -8.789 0.988 1 87.25 84 SER B CA 1
ATOM 1658 C C . SER B 1 84 ? 15.359 -8.195 1.769 1 87.25 84 SER B C 1
ATOM 1660 O O . SER B 1 84 ? 15.391 -8.141 3 1 87.25 84 SER B O 1
ATOM 1662 N N . TYR B 1 85 ? 14.5 -7.715 1.026 1 95.44 85 TYR B N 1
ATOM 1663 C CA . TYR B 1 85 ? 13.336 -7.105 1.661 1 95.44 85 TYR B CA 1
ATOM 1664 C C . TYR B 1 85 ? 12.266 -8.148 1.948 1 95.44 85 TYR B C 1
ATOM 1666 O O . TYR B 1 85 ? 12.047 -9.062 1.149 1 95.44 85 TYR B O 1
ATOM 1674 N N . ASP B 1 86 ? 11.609 -7.992 3.059 1 96.5 86 ASP B N 1
ATOM 1675 C CA . ASP B 1 86 ? 10.617 -8.945 3.547 1 96.5 86 ASP B CA 1
ATOM 1676 C C . ASP B 1 86 ? 9.562 -9.234 2.479 1 96.5 86 ASP B C 1
ATOM 1678 O O . ASP B 1 86 ? 9.18 -10.391 2.273 1 96.5 86 ASP B O 1
ATOM 1682 N N . VAL B 1 87 ? 9.078 -8.242 1.778 1 96.88 87 VAL B N 1
ATOM 1683 C CA . VAL B 1 87 ? 8.039 -8.414 0.766 1 96.88 87 VAL B CA 1
ATOM 1684 C C . VAL B 1 87 ? 8.531 -9.352 -0.33 1 96.88 87 VAL B C 1
ATOM 1686 O O . VAL B 1 87 ? 7.773 -10.188 -0.825 1 96.88 87 VAL B O 1
ATOM 1689 N N . ASN B 1 88 ? 9.742 -9.211 -0.742 1 95.56 88 ASN B N 1
ATOM 1690 C CA . ASN B 1 88 ? 10.32 -10.07 -1.767 1 95.56 88 ASN B CA 1
ATOM 1691 C C . ASN B 1 88 ? 10.469 -11.508 -1.273 1 95.56 88 ASN B C 1
ATOM 1693 O O . ASN B 1 88 ? 10.188 -12.453 -2.012 1 95.56 88 ASN B O 1
ATOM 1697 N N . HIS B 1 89 ? 10.914 -11.625 -0.077 1 94.56 89 HIS B N 1
ATOM 1698 C CA . HIS B 1 89 ? 11.047 -12.953 0.516 1 94.56 89 HIS B CA 1
ATOM 1699 C C . HIS B 1 89 ? 9.688 -13.648 0.623 1 94.56 89 HIS B C 1
ATOM 1701 O O . HIS B 1 89 ? 9.555 -14.812 0.25 1 94.56 89 HIS B O 1
ATOM 1707 N N . ARG B 1 90 ? 8.758 -12.984 1.112 1 95.56 90 ARG B N 1
ATOM 1708 C CA . ARG B 1 90 ? 7.418 -13.547 1.253 1 95.56 90 ARG B CA 1
ATOM 1709 C C . ARG B 1 90 ? 6.859 -13.969 -0.1 1 95.56 90 ARG B C 1
ATOM 1711 O O . ARG B 1 90 ? 6.328 -15.07 -0.242 1 95.56 90 ARG B O 1
ATOM 1718 N N . MET B 1 91 ? 7.035 -13.078 -1.081 1 96.12 91 MET B N 1
ATOM 1719 C CA . MET B 1 91 ? 6.496 -13.383 -2.404 1 96.12 91 MET B CA 1
ATOM 1720 C C . MET B 1 91 ? 7.188 -14.602 -3.008 1 96.12 91 MET B C 1
ATOM 1722 O O . MET B 1 91 ? 6.535 -15.461 -3.604 1 96.12 91 MET B O 1
ATOM 1726 N N . THR B 1 92 ? 8.477 -14.617 -2.9 1 93.94 92 THR B N 1
ATOM 1727 C CA . THR B 1 92 ? 9.227 -15.75 -3.43 1 93.94 92 THR B CA 1
ATOM 1728 C C . THR B 1 92 ? 8.797 -17.047 -2.758 1 93.94 92 THR B C 1
ATOM 1730 O O . THR B 1 92 ? 8.602 -18.062 -3.428 1 93.94 92 THR B O 1
ATOM 1733 N N . THR B 1 93 ? 8.656 -17.016 -1.449 1 95 93 THR B N 1
ATOM 1734 C CA . THR B 1 93 ? 8.219 -18.188 -0.699 1 95 93 THR B CA 1
ATOM 1735 C C . THR B 1 93 ? 6.805 -18.594 -1.1 1 95 93 THR B C 1
ATOM 1737 O O . THR B 1 93 ? 6.52 -19.781 -1.307 1 95 93 THR B O 1
ATOM 1740 N N . ALA B 1 94 ? 5.945 -17.641 -1.21 1 95.94 94 ALA B N 1
ATOM 1741 C CA . ALA B 1 94 ? 4.566 -17.891 -1.619 1 95.94 94 ALA B CA 1
ATOM 1742 C C . ALA B 1 94 ? 4.512 -18.516 -3.014 1 95.94 94 ALA B C 1
ATOM 1744 O O . ALA B 1 94 ? 3.785 -19.484 -3.244 1 95.94 94 ALA B O 1
ATOM 1745 N N . ALA B 1 95 ? 5.266 -17.922 -3.93 1 95.75 95 ALA B N 1
ATOM 1746 C CA . ALA B 1 95 ? 5.312 -18.406 -5.301 1 95.75 95 ALA B CA 1
ATOM 1747 C C . ALA B 1 95 ? 5.75 -19.875 -5.34 1 95.75 95 ALA B C 1
ATOM 1749 O O . ALA B 1 95 ? 5.16 -20.688 -6.059 1 95.75 95 ALA B O 1
ATOM 1750 N N . ALA B 1 96 ? 6.773 -20.156 -4.59 1 95.88 96 ALA B N 1
ATOM 1751 C CA . ALA B 1 96 ? 7.262 -21.531 -4.52 1 95.88 96 ALA B CA 1
ATOM 1752 C C . ALA B 1 96 ? 6.184 -22.469 -3.988 1 95.88 96 ALA B C 1
ATOM 1754 O O . ALA B 1 96 ? 5.973 -23.562 -4.531 1 95.88 96 ALA B O 1
ATOM 1755 N N . LYS B 1 97 ? 5.516 -22.062 -2.988 1 95.75 97 LYS B N 1
ATOM 1756 C CA . LYS B 1 97 ? 4.488 -22.875 -2.35 1 95.75 97 LYS B CA 1
ATOM 1757 C C . LYS B 1 97 ? 3.346 -23.172 -3.314 1 95.75 97 LYS B C 1
ATOM 1759 O O . LYS B 1 97 ? 2.836 -24.297 -3.354 1 95.75 97 LYS B O 1
ATOM 1764 N N . ILE B 1 98 ? 2.932 -22.172 -4.059 1 95.12 98 ILE B N 1
ATOM 1765 C CA . ILE B 1 98 ? 1.756 -22.375 -4.902 1 95.12 98 ILE B CA 1
ATOM 1766 C C . ILE B 1 98 ? 2.188 -22.828 -6.293 1 95.12 98 ILE B C 1
ATOM 1768 O O . ILE B 1 98 ? 1.351 -23.016 -7.18 1 95.12 98 ILE B O 1
ATOM 1772 N N . GLY B 1 99 ? 3.459 -22.906 -6.605 1 94.62 99 GLY B N 1
ATOM 1773 C CA . GLY B 1 99 ? 3.992 -23.547 -7.801 1 94.62 99 GLY B CA 1
ATOM 1774 C C . GLY B 1 99 ? 4.027 -22.625 -9.008 1 94.62 99 GLY B C 1
ATOM 1775 O O . GLY B 1 99 ? 3.783 -23.062 -10.133 1 94.62 99 GLY B O 1
ATOM 1776 N N . ILE B 1 100 ? 4.207 -21.359 -8.766 1 93.81 100 ILE B N 1
ATOM 1777 C CA . ILE B 1 100 ? 4.34 -20.484 -9.93 1 93.81 100 ILE B CA 1
ATOM 1778 C C . ILE B 1 100 ? 5.781 -20 -10.047 1 93.81 100 ILE B C 1
ATOM 1780 O O . ILE B 1 100 ? 6.48 -19.844 -9.039 1 93.81 100 ILE B O 1
ATOM 1784 N N . GLY B 1 101 ? 6.203 -19.75 -11.289 1 93.25 101 GLY B N 1
ATOM 1785 C CA . GLY B 1 101 ? 7.57 -19.328 -11.562 1 93.25 101 GLY B CA 1
ATOM 1786 C C . GLY B 1 101 ? 7.691 -17.844 -11.844 1 93.25 101 GLY B C 1
ATOM 1787 O O . GLY B 1 101 ? 6.758 -17.078 -11.594 1 93.25 101 GLY B O 1
ATOM 1788 N N . ARG B 1 102 ? 8.852 -17.453 -12.336 1 92.69 102 ARG B N 1
ATOM 1789 C CA . ARG B 1 102 ? 9.203 -16.047 -12.57 1 92.69 102 ARG B CA 1
ATOM 1790 C C . ARG B 1 102 ? 8.258 -15.406 -13.578 1 92.69 102 ARG B C 1
ATOM 1792 O O . ARG B 1 102 ? 7.828 -14.266 -13.398 1 92.69 102 ARG B O 1
ATOM 1799 N N . GLN B 1 103 ? 7.961 -16.125 -14.664 1 94.62 103 GLN B N 1
ATOM 1800 C CA . GLN B 1 103 ? 7.098 -15.555 -15.695 1 94.62 103 GLN B CA 1
ATOM 1801 C C . GLN B 1 103 ? 5.699 -15.281 -15.148 1 94.62 103 GLN B C 1
ATOM 1803 O O . GLN B 1 103 ? 5.125 -14.219 -15.414 1 94.62 103 GLN B O 1
ATOM 1808 N N . SER B 1 104 ? 5.164 -16.281 -14.461 1 95.5 104 SER B N 1
ATOM 1809 C CA . SER B 1 104 ? 3.844 -16.109 -13.859 1 95.5 104 SER B CA 1
ATOM 1810 C C . SER B 1 104 ? 3.828 -14.922 -12.906 1 95.5 104 SER B C 1
ATOM 1812 O O . SER B 1 104 ? 2.867 -14.148 -12.883 1 95.5 104 SER B O 1
ATOM 1814 N N . LEU B 1 105 ? 4.887 -14.797 -12.117 1 95.06 105 LEU B N 1
ATOM 1815 C CA . LEU B 1 105 ? 4.98 -13.672 -11.195 1 95.06 105 LEU B CA 1
ATOM 1816 C C . LEU B 1 105 ? 5.055 -12.352 -11.953 1 95.06 105 LEU B C 1
ATOM 1818 O O . LEU B 1 105 ? 4.43 -11.367 -11.555 1 95.06 105 LEU B O 1
ATOM 1822 N N . THR B 1 106 ? 5.82 -12.359 -12.961 1 95.06 106 THR B N 1
ATOM 1823 C CA . THR B 1 106 ? 5.91 -11.18 -13.805 1 95.06 106 THR B CA 1
ATOM 1824 C C . THR B 1 106 ? 4.547 -10.828 -14.391 1 95.06 106 THR B C 1
ATOM 1826 O O . THR B 1 106 ? 4.156 -9.656 -14.406 1 95.06 106 THR B O 1
ATOM 1829 N N . ASP B 1 107 ? 3.82 -11.797 -14.891 1 96.31 107 ASP B N 1
ATOM 1830 C CA . ASP B 1 107 ? 2.48 -11.578 -15.43 1 96.31 107 ASP B CA 1
ATOM 1831 C C . ASP B 1 107 ? 1.541 -11.031 -14.359 1 96.31 107 ASP B C 1
ATOM 1833 O O . ASP B 1 107 ? 0.754 -10.117 -14.625 1 96.31 107 ASP B O 1
ATOM 1837 N N . LEU B 1 108 ? 1.617 -11.648 -13.234 1 96.25 108 LEU B N 1
ATOM 1838 C CA . LEU B 1 108 ? 0.805 -11.188 -12.117 1 96.25 108 LEU B CA 1
ATOM 1839 C C . LEU B 1 108 ? 1.074 -9.711 -11.828 1 96.25 108 LEU B C 1
ATOM 1841 O O . LEU B 1 108 ? 0.14 -8.914 -11.734 1 96.25 108 LEU B O 1
ATOM 1845 N N . CYS B 1 109 ? 2.344 -9.367 -11.648 1 96.81 109 CYS B N 1
ATOM 1846 C CA . CYS B 1 109 ? 2.705 -7.98 -11.367 1 96.81 109 CYS B CA 1
ATOM 1847 C C . CYS B 1 109 ? 2.23 -7.055 -12.484 1 96.81 109 CYS B C 1
ATOM 1849 O O . CYS B 1 109 ? 1.724 -5.961 -12.211 1 96.81 109 CYS B O 1
ATOM 1851 N N . TYR B 1 110 ? 2.396 -7.508 -13.688 1 96.56 110 TYR B N 1
ATOM 1852 C CA . TYR B 1 110 ? 1.96 -6.719 -14.836 1 96.56 110 TYR B CA 1
ATOM 1853 C C . TYR B 1 110 ? 0.457 -6.473 -14.789 1 96.56 110 TYR B C 1
ATOM 1855 O O . TYR B 1 110 ? 0.002 -5.336 -14.938 1 96.56 110 TYR B O 1
ATOM 1863 N N . MET B 1 111 ? -0.307 -7.414 -14.555 1 96.56 111 MET B N 1
ATOM 1864 C CA . MET B 1 111 ? -1.763 -7.312 -14.547 1 96.56 111 MET B CA 1
ATOM 1865 C C . MET B 1 111 ? -2.24 -6.453 -13.375 1 96.56 111 MET B C 1
ATOM 1867 O O . MET B 1 111 ? -3.266 -5.777 -13.477 1 96.56 111 MET B O 1
ATOM 1871 N N . MET B 1 112 ? -1.47 -6.523 -12.367 1 96.75 112 MET B N 1
ATOM 1872 C CA . MET B 1 112 ? -1.825 -5.73 -11.195 1 96.75 112 MET B CA 1
ATOM 1873 C C . MET B 1 112 ? -1.321 -4.297 -11.328 1 96.75 112 MET B C 1
ATOM 1875 O O . MET B 1 112 ? -1.555 -3.465 -10.453 1 96.75 112 MET B O 1
ATOM 1879 N N . ASN B 1 113 ? -0.602 -4.004 -12.406 1 97.25 113 ASN B N 1
ATOM 1880 C CA . ASN B 1 113 ? 0.009 -2.693 -12.602 1 97.25 113 ASN B CA 1
ATOM 1881 C C . ASN B 1 113 ? 0.958 -2.346 -11.461 1 97.25 113 ASN B C 1
ATOM 1883 O O . ASN B 1 113 ? 0.88 -1.253 -10.891 1 97.25 113 ASN B O 1
ATOM 1887 N N . MET B 1 114 ? 1.786 -3.307 -11.055 1 97.12 114 MET B N 1
ATOM 1888 C CA . MET B 1 114 ? 2.811 -3.17 -10.023 1 97.12 114 MET B CA 1
ATOM 1889 C C . MET B 1 114 ? 4.207 -3.234 -10.633 1 97.12 114 MET B C 1
ATOM 1891 O O . MET B 1 114 ? 4.398 -3.83 -11.695 1 97.12 114 MET B O 1
ATOM 1895 N N . PRO B 1 115 ? 5.102 -2.617 -9.844 1 91.25 115 PRO B N 1
ATOM 1896 C CA . PRO B 1 115 ? 6.473 -2.805 -10.328 1 91.25 115 PRO B CA 1
ATOM 1897 C C . PRO B 1 115 ? 6.926 -4.262 -10.273 1 91.25 115 PRO B C 1
ATOM 1899 O O . PRO B 1 115 ? 6.277 -5.086 -9.625 1 91.25 115 PRO B O 1
ATOM 1902 N N . GLY B 1 116 ? 7.922 -4.602 -10.914 1 80.81 116 GLY B N 1
ATOM 1903 C CA . GLY B 1 116 ? 8.438 -5.895 -11.336 1 80.81 116 GLY B CA 1
ATOM 1904 C C . GLY B 1 116 ? 8.578 -6.879 -10.188 1 80.81 116 GLY B C 1
ATOM 1905 O O . GLY B 1 116 ? 8.492 -6.496 -9.016 1 80.81 116 GLY B O 1
ATOM 1906 N N . ALA B 1 117 ? 8.617 -8.148 -10.547 1 73.31 117 ALA B N 1
ATOM 1907 C CA . ALA B 1 117 ? 8.672 -9.336 -9.703 1 73.31 117 ALA B CA 1
ATOM 1908 C C . ALA B 1 117 ? 10.062 -9.508 -9.094 1 73.31 117 ALA B C 1
ATOM 1910 O O . ALA B 1 117 ? 11.062 -9.117 -9.703 1 73.31 117 ALA B O 1
ATOM 1911 N N . PRO B 1 118 ? 10.062 -9.945 -7.809 1 71.5 118 PRO B N 1
ATOM 1912 C CA . PRO B 1 118 ? 11.367 -10.328 -7.258 1 71.5 118 PRO B CA 1
ATOM 1913 C C . PRO B 1 118 ? 12.039 -11.453 -8.047 1 71.5 118 PRO B C 1
ATOM 1915 O O . PRO B 1 118 ? 11.375 -12.156 -8.812 1 71.5 118 PRO B O 1
ATOM 1918 N N . PRO B 1 119 ? 13.414 -11.5 -7.988 1 62.12 119 PRO B N 1
ATOM 1919 C CA . PRO B 1 119 ? 14.055 -12.664 -8.594 1 62.12 119 PRO B CA 1
ATOM 1920 C C . PRO B 1 119 ? 13.562 -13.984 -8 1 62.12 119 PRO B C 1
ATOM 1922 O O . PRO B 1 119 ? 13.375 -14.086 -6.781 1 62.12 119 PRO B O 1
ATOM 1925 N N . VAL B 1 120 ? 12.797 -14.805 -8.727 1 62.44 120 VAL B N 1
ATOM 1926 C CA . VAL B 1 120 ? 12.383 -16.125 -8.258 1 62.44 120 VAL B CA 1
ATOM 1927 C C . VAL B 1 120 ? 13.367 -17.188 -8.758 1 62.44 120 VAL B C 1
ATOM 1929 O O . VAL B 1 120 ? 13.93 -17.047 -9.844 1 62.44 120 VAL B O 1
ATOM 1932 N N . THR B 1 121 ? 13.992 -17.922 -7.805 1 54.53 121 THR B N 1
ATOM 1933 C CA . THR B 1 121 ? 14.867 -19.031 -8.195 1 54.53 121 THR B CA 1
ATOM 1934 C C . THR B 1 121 ? 14.133 -20 -9.125 1 54.53 121 THR B C 1
ATOM 1936 O O . THR B 1 121 ? 13.008 -20.406 -8.844 1 54.53 121 THR B O 1
ATOM 1939 N N . GLU B 1 122 ? 14.344 -19.969 -10.406 1 50.66 122 GLU B N 1
ATOM 1940 C CA . GLU B 1 122 ? 13.789 -20.953 -11.336 1 50.66 122 GLU B CA 1
ATOM 1941 C C . GLU B 1 122 ? 14.047 -22.375 -10.844 1 50.66 122 GLU B C 1
ATOM 1943 O O . GLU B 1 122 ? 15.188 -22.75 -10.57 1 50.66 122 GLU B O 1
ATOM 1948 N N . SER B 1 123 ? 13.359 -22.953 -9.953 1 44.62 123 SER B N 1
ATOM 1949 C CA . SER B 1 123 ? 13.578 -24.391 -9.812 1 44.62 123 SER B CA 1
ATOM 1950 C C . SER B 1 123 ? 13.555 -25.094 -11.164 1 44.62 123 SER B C 1
ATOM 1952 O O . SER B 1 123 ? 12.648 -24.859 -11.977 1 44.62 123 SER B O 1
ATOM 1954 N N . ASN B 1 124 ? 14.672 -25.547 -11.672 1 38.47 124 ASN B N 1
ATOM 1955 C CA . ASN B 1 124 ? 14.922 -26.438 -12.805 1 38.47 124 ASN B CA 1
ATOM 1956 C C . ASN B 1 124 ? 14 -27.641 -12.789 1 38.47 124 ASN B C 1
ATOM 1958 O O . ASN B 1 124 ? 14.188 -28.562 -11.992 1 38.47 124 ASN B O 1
ATOM 1962 N N . CYS B 1 125 ? 12.758 -27.594 -12.711 1 37.78 125 CYS B N 1
ATOM 1963 C CA . CYS B 1 125 ? 12.102 -28.844 -13.055 1 37.78 125 CYS B CA 1
ATOM 1964 C C . CYS B 1 125 ? 12.617 -29.391 -14.383 1 37.78 125 CYS B C 1
ATOM 1966 O O . CYS B 1 125 ? 12.266 -28.875 -15.445 1 37.78 125 CYS B O 1
ATOM 1968 N N . SER B 1 126 ? 13.891 -29.688 -14.531 1 35.75 126 SER B N 1
ATOM 1969 C CA . SER B 1 126 ? 14.508 -30.453 -15.609 1 35.75 126 SER B CA 1
ATOM 1970 C C . SER B 1 126 ? 13.719 -31.703 -15.93 1 35.75 126 SER B C 1
ATOM 1972 O O . SER B 1 126 ? 13.172 -32.344 -15.023 1 35.75 126 SER B O 1
ATOM 1974 N N . THR B 1 127 ? 13.297 -31.938 -17.188 1 37.75 127 THR B N 1
ATOM 1975 C CA . THR B 1 127 ? 12.891 -33.094 -17.969 1 37.75 127 THR B CA 1
ATOM 1976 C C . THR B 1 127 ? 13.719 -34.312 -17.578 1 37.75 127 THR B C 1
ATOM 1978 O O . THR B 1 127 ? 14.945 -34.312 -17.672 1 37.75 127 THR B O 1
ATOM 1981 N N . GLN B 1 128 ? 13.406 -35.188 -16.594 1 29.09 128 GLN B N 1
ATOM 1982 C CA . GLN B 1 128 ? 14.008 -36.531 -16.609 1 29.09 128 GLN B CA 1
ATOM 1983 C C . GLN B 1 128 ? 14.047 -37.094 -18.031 1 29.09 128 GLN B C 1
ATOM 1985 O O . GLN B 1 128 ? 13.039 -37.062 -18.734 1 29.09 128 GLN B O 1
ATOM 1990 N N . PRO B 1 129 ? 15.273 -37.438 -18.516 1 33.91 129 PRO B N 1
ATOM 1991 C CA . PRO B 1 129 ? 15.234 -38.25 -19.734 1 33.91 129 PRO B CA 1
ATOM 1992 C C . PRO B 1 129 ? 14.344 -39.5 -19.594 1 33.91 129 PRO B C 1
ATOM 1994 O O . PRO B 1 129 ? 14.148 -40 -18.5 1 33.91 129 PRO B O 1
#

Nearest PDB structures (foldseek):
  4po2-assembly2_B  TM=4.801E-01  e=3.897E-01  Homo sapiens
  3dob-assembly1_A  TM=3.941E-01  e=8.111E-01  Caenorhabditis elegans
  5z8i-assembly1_A  TM=3.418E-01  e=1.322E+00  Saccharomyces cerevisiae S288C
  4r5j-assembly1_A  TM=4.791E-01  e=4.220E+00  Escherichia coli K-12
  5v10-assembly1_B-2  TM=4.827E-01  e=6.088E+00  Pseudomonas aeruginosa PAO1